Protein AF-A0A6F9B4U3-F1 (afdb_monomer_lite)

Secondary structure (DSSP, 8-state):
----HHHHHHHHHHHHHHH---TT-GGGT--------TT-SEEEEEEEEEEEEEE--SSS-EEEEEEEEEEEEEPP-----------SPEEPPPPTTSEEEEEEEE-TT-SSSSHHHHHHHHHHHHHHHHHHTT--GGGEEEEEEEEBTB-PPTT--EEEEEEEE-PPPPPSS---S-------EEEEEE--TT--TTS-SEEEEE--

Radius of gyration: 21.69 Å; chains: 1; bounding box: 50×48×61 Å

Structure (mmCIF, N/CA/C/O backbone):
data_AF-A0A6F9B4U3-F1
#
_entry.id   AF-A0A6F9B4U3-F1
#
loop_
_atom_site.group_PDB
_atom_site.id
_atom_site.type_symbol
_atom_site.label_atom_id
_atom_site.label_alt_id
_atom_site.label_comp_id
_atom_site.label_asym_id
_atom_site.label_entity_id
_atom_site.label_seq_id
_atom_site.pdbx_PDB_ins_code
_atom_site.Cartn_x
_atom_site.Cartn_y
_atom_site.Cartn_z
_atom_site.occupancy
_atom_site.B_iso_or_equiv
_atom_site.auth_seq_id
_atom_site.auth_comp_id
_atom_site.auth_asym_id
_atom_site.auth_atom_id
_atom_site.pdbx_PDB_model_num
ATOM 1 N N . MET A 1 1 ? 7.555 -4.523 -20.135 1.00 36.44 1 MET A N 1
ATOM 2 C CA . MET A 1 1 ? 7.071 -5.828 -19.639 1.00 36.44 1 MET A CA 1
ATOM 3 C C . MET A 1 1 ? 5.919 -5.548 -18.691 1.00 36.44 1 MET A C 1
ATOM 5 O O . MET A 1 1 ? 6.157 -4.914 -17.674 1.00 36.44 1 MET A O 1
ATOM 9 N N . SER A 1 2 ? 4.681 -5.905 -19.034 1.00 37.91 2 SER A N 1
ATOM 10 C CA . SER A 1 2 ? 3.590 -5.866 -18.055 1.00 37.91 2 SER A CA 1
ATOM 11 C C . SER A 1 2 ? 3.740 -7.094 -17.159 1.00 37.91 2 SER A C 1
ATOM 13 O O . SER A 1 2 ? 3.535 -8.216 -17.622 1.00 37.91 2 SER A O 1
ATOM 15 N N . CYS A 1 3 ? 4.166 -6.905 -15.913 1.00 49.91 3 CYS A N 1
ATOM 16 C CA . CYS A 1 3 ? 4.135 -7.983 -14.934 1.00 49.91 3 CYS A CA 1
ATOM 17 C C . CYS A 1 3 ? 2.670 -8.322 -14.643 1.00 49.91 3 CYS A C 1
ATOM 19 O O . CYS A 1 3 ? 1.918 -7.470 -14.178 1.00 49.91 3 CYS A O 1
ATOM 21 N N . ASP A 1 4 ? 2.264 -9.557 -14.927 1.00 61.75 4 ASP A N 1
ATOM 22 C CA . ASP A 1 4 ? 1.012 -10.101 -14.410 1.00 61.75 4 ASP A CA 1
ATOM 23 C C . ASP A 1 4 ? 1.216 -10.431 -12.927 1.00 61.75 4 ASP A C 1
ATOM 25 O O . ASP A 1 4 ? 1.710 -11.499 -12.560 1.00 61.75 4 ASP A O 1
ATOM 29 N N . LEU A 1 5 ? 0.892 -9.457 -12.077 1.00 55.88 5 LEU A N 1
ATOM 30 C CA . LEU A 1 5 ? 0.978 -9.562 -10.623 1.00 55.88 5 LEU A CA 1
ATOM 31 C C . LEU A 1 5 ? 0.204 -10.765 -10.077 1.00 55.88 5 LEU A C 1
ATOM 33 O O . LEU A 1 5 ? 0.669 -11.426 -9.152 1.00 55.88 5 LEU A O 1
ATOM 37 N N . ILE A 1 6 ? -0.966 -11.048 -10.653 1.00 49.38 6 ILE A N 1
ATOM 38 C CA . ILE A 1 6 ? -1.823 -12.158 -10.228 1.00 49.38 6 ILE A CA 1
ATOM 39 C C . ILE A 1 6 ? -1.116 -13.474 -10.552 1.00 49.38 6 ILE A C 1
ATOM 41 O O . ILE A 1 6 ? -1.018 -14.359 -9.702 1.00 49.38 6 ILE A O 1
ATOM 45 N N . GLY A 1 7 ? -0.552 -13.575 -11.755 1.00 55.97 7 GLY A N 1
ATOM 46 C CA . GLY A 1 7 ? 0.255 -14.716 -12.168 1.00 55.97 7 GLY A CA 1
ATOM 47 C C . GLY A 1 7 ? 1.489 -14.948 -11.289 1.00 55.97 7 GLY A C 1
ATOM 48 O O . GLY A 1 7 ? 1.841 -16.104 -11.044 1.00 55.97 7 GLY A O 1
ATOM 49 N N . LEU A 1 8 ? 2.138 -13.887 -10.795 1.00 67.19 8 LEU A N 1
ATOM 50 C CA . LEU A 1 8 ? 3.268 -13.997 -9.865 1.00 67.19 8 LEU A CA 1
ATOM 51 C C . LEU A 1 8 ? 2.813 -14.467 -8.477 1.00 67.19 8 LEU A C 1
ATOM 53 O O . LEU A 1 8 ? 3.343 -15.452 -7.974 1.00 67.19 8 LEU A O 1
ATOM 57 N N . LEU A 1 9 ? 1.773 -13.854 -7.905 1.00 64.69 9 LEU A N 1
ATOM 58 C CA . LEU A 1 9 ? 1.246 -14.239 -6.592 1.00 64.69 9 LEU A CA 1
ATOM 59 C C . LEU A 1 9 ? 0.782 -15.703 -6.558 1.00 64.69 9 LEU A C 1
ATOM 61 O O . LEU A 1 9 ? 1.061 -16.428 -5.607 1.00 64.69 9 LEU A O 1
ATOM 65 N N . ILE A 1 10 ? 0.124 -16.174 -7.623 1.00 62.88 10 ILE A N 1
ATOM 66 C CA . ILE A 1 10 ? -0.282 -17.582 -7.749 1.00 62.88 10 ILE A CA 1
ATOM 67 C C . ILE A 1 10 ? 0.933 -18.522 -7.724 1.00 62.88 10 ILE A C 1
ATOM 69 O O . ILE A 1 10 ? 0.824 -19.647 -7.234 1.00 62.88 10 ILE A O 1
ATOM 73 N N . LYS A 1 11 ? 2.085 -18.103 -8.261 1.00 71.50 11 LYS A N 1
ATOM 74 C CA . LYS A 1 11 ? 3.318 -18.900 -8.205 1.00 71.50 11 LYS A CA 1
ATOM 75 C C . LYS A 1 11 ? 3.904 -18.913 -6.797 1.00 71.50 11 LYS A C 1
ATOM 77 O O . LYS A 1 11 ? 4.211 -20.001 -6.319 1.00 71.50 11 LYS A O 1
ATOM 82 N N . GLU A 1 12 ? 3.979 -17.763 -6.129 1.00 72.19 12 GLU A N 1
ATOM 83 C CA . GLU A 1 12 ? 4.494 -17.676 -4.755 1.00 72.19 12 GLU A CA 1
ATOM 84 C C . GLU A 1 12 ? 3.651 -18.497 -3.773 1.00 72.19 12 GLU A C 1
ATOM 86 O O . GLU A 1 12 ? 4.194 -19.241 -2.963 1.00 72.19 12 GLU A O 1
ATOM 91 N N . LEU A 1 13 ? 2.319 -18.489 -3.911 1.00 66.12 13 LEU A N 1
ATOM 92 C CA . LEU A 1 13 ? 1.433 -19.335 -3.100 1.00 66.12 13 LEU A CA 1
ATOM 93 C C . LEU A 1 13 ? 1.723 -20.834 -3.280 1.00 66.12 13 LEU A C 1
ATOM 95 O O . LEU A 1 13 ? 1.738 -21.585 -2.307 1.00 66.12 13 LEU A O 1
ATOM 99 N N . LYS A 1 14 ? 2.002 -21.275 -4.512 1.00 76.81 14 LYS A N 1
ATOM 100 C CA . LYS A 1 14 ? 2.376 -22.673 -4.793 1.00 76.81 14 LYS A CA 1
ATOM 101 C C . LYS A 1 14 ? 3.756 -23.026 -4.238 1.00 76.81 14 LYS A C 1
ATOM 103 O O . LYS A 1 14 ? 3.966 -24.160 -3.813 1.00 76.81 14 LYS A O 1
ATOM 108 N N . LEU A 1 15 ? 4.707 -22.090 -4.273 1.00 79.31 15 LEU A N 1
ATOM 109 C CA . LEU A 1 15 ? 6.033 -22.275 -3.675 1.00 79.31 15 LEU A CA 1
ATOM 110 C C . LEU A 1 15 ? 5.943 -22.346 -2.150 1.00 79.31 15 LEU A C 1
ATOM 112 O O . LEU A 1 15 ? 6.577 -23.212 -1.550 1.00 79.31 15 LEU A O 1
ATOM 116 N N . SER A 1 16 ? 5.095 -21.514 -1.549 1.00 80.31 16 SER A N 1
ATOM 117 C CA . SER A 1 16 ? 4.782 -21.551 -0.123 1.00 80.31 16 SER A CA 1
ATOM 118 C C . SER A 1 16 ? 4.208 -22.903 0.297 1.00 80.31 16 SER A C 1
ATOM 120 O O . SER A 1 16 ? 4.743 -23.546 1.195 1.00 80.31 16 SER A O 1
ATOM 122 N N . GLU A 1 17 ? 3.198 -23.407 -0.420 1.00 82.31 17 GLU A N 1
ATOM 123 C CA . GLU A 1 17 ? 2.594 -24.717 -0.141 1.00 82.31 17 GLU A CA 1
ATOM 124 C C . GLU A 1 17 ? 3.605 -25.869 -0.262 1.00 82.31 17 GLU A C 1
ATOM 126 O O . GLU A 1 17 ? 3.600 -26.803 0.539 1.00 82.31 17 GLU A O 1
ATOM 131 N N . LYS A 1 18 ? 4.487 -25.813 -1.266 1.00 88.50 18 LYS A N 1
ATOM 132 C CA . LYS A 1 18 ? 5.398 -26.917 -1.583 1.00 88.50 18 LYS A CA 1
ATOM 133 C C . LYS A 1 18 ? 6.687 -26.915 -0.759 1.00 88.50 18 LYS A C 1
ATOM 135 O O . LYS A 1 18 ? 7.227 -27.987 -0.490 1.00 88.50 18 LYS A O 1
ATOM 140 N N . TYR A 1 19 ? 7.203 -25.737 -0.421 1.00 85.56 19 TYR A N 1
ATOM 141 C CA . TYR A 1 19 ? 8.546 -25.565 0.138 1.00 85.56 19 TYR A CA 1
ATOM 142 C C . TYR A 1 19 ? 8.587 -24.696 1.399 1.00 85.56 19 TYR A C 1
ATOM 144 O O . TYR A 1 19 ? 9.651 -24.567 1.993 1.00 85.56 19 TYR A O 1
ATOM 152 N N . GLY A 1 20 ? 7.458 -24.124 1.825 1.00 82.25 20 GLY A N 1
ATOM 153 C CA . GLY A 1 20 ? 7.388 -23.270 3.011 1.00 82.25 20 GLY A CA 1
ATOM 154 C C . GLY A 1 20 ? 7.920 -21.853 2.804 1.00 82.25 20 GLY A C 1
ATOM 155 O O . GLY A 1 20 ? 8.164 -21.173 3.792 1.00 82.25 20 GLY A O 1
ATOM 156 N N . VAL A 1 21 ? 8.086 -21.416 1.549 1.00 77.25 21 VAL A N 1
ATOM 157 C CA . VAL A 1 21 ? 8.483 -20.041 1.201 1.00 77.25 21 VAL A CA 1
ATOM 158 C C . VAL A 1 21 ? 7.444 -19.055 1.744 1.00 77.25 21 VAL A C 1
ATOM 160 O O . VAL A 1 21 ? 6.235 -19.229 1.561 1.00 77.25 21 VAL A O 1
ATOM 163 N N . HIS A 1 22 ? 7.892 -18.015 2.421 1.00 74.19 22 HIS A N 1
ATOM 164 C CA . HIS A 1 22 ? 7.096 -16.883 2.836 1.00 74.19 22 HIS A CA 1
ATOM 165 C C . HIS A 1 22 ? 6.687 -16.019 1.633 1.00 74.19 22 HIS A C 1
ATOM 167 O O . HIS A 1 22 ? 7.483 -15.338 0.999 1.00 74.19 22 HIS A O 1
ATOM 173 N N . VAL A 1 23 ? 5.382 -15.948 1.365 1.00 70.75 23 VAL A N 1
ATOM 174 C CA . VAL A 1 23 ? 4.800 -15.233 0.205 1.00 70.75 23 VAL A CA 1
ATOM 175 C C . VAL A 1 23 ? 5.128 -13.732 0.171 1.00 70.75 23 VAL A C 1
ATOM 177 O O . VAL A 1 23 ? 4.966 -13.099 -0.866 1.00 70.75 23 VAL A O 1
ATOM 180 N N . CYS A 1 24 ? 5.558 -13.158 1.299 1.00 71.94 24 CYS A N 1
ATOM 181 C CA . CYS A 1 24 ? 6.007 -11.764 1.399 1.00 71.94 24 CYS A CA 1
ATOM 182 C C . CYS A 1 24 ? 7.540 -11.597 1.457 1.00 71.94 24 CYS A C 1
ATOM 184 O O . CYS A 1 24 ? 7.999 -10.481 1.681 1.00 71.94 24 CYS A O 1
ATOM 186 N N . GLY A 1 25 ? 8.317 -12.675 1.317 1.00 70.12 25 GLY A N 1
ATOM 187 C CA . GLY A 1 25 ? 9.784 -12.645 1.330 1.00 70.12 25 GLY A CA 1
ATOM 188 C C . GLY A 1 25 ? 10.411 -12.448 2.713 1.00 70.12 25 GLY A C 1
ATOM 189 O O . GLY A 1 25 ? 11.559 -12.018 2.818 1.00 70.12 25 GLY A O 1
ATOM 190 N N . GLU A 1 26 ? 9.674 -12.729 3.795 1.00 74.12 26 GLU A N 1
ATOM 191 C CA . GLU A 1 26 ? 10.228 -12.635 5.150 1.00 74.12 26 GLU A CA 1
ATOM 192 C C . GLU A 1 26 ? 11.373 -13.635 5.339 1.00 74.12 26 GLU A C 1
ATOM 194 O O . GLU A 1 26 ? 11.420 -14.680 4.700 1.00 74.12 26 GLU A O 1
ATOM 199 N N . GLY A 1 27 ? 12.327 -13.307 6.213 1.00 76.31 27 GLY A N 1
ATOM 200 C CA . GLY A 1 27 ? 13.511 -14.147 6.412 1.00 76.31 27 GLY A CA 1
ATOM 201 C C . GLY A 1 27 ? 14.553 -14.055 5.290 1.00 76.31 27 GLY A C 1
ATOM 202 O O . GLY A 1 27 ? 15.532 -14.795 5.331 1.00 76.31 27 GLY A O 1
ATOM 203 N N . GLY A 1 28 ? 14.389 -13.130 4.335 1.00 74.56 28 GLY A N 1
ATOM 204 C CA . GLY A 1 28 ? 15.373 -12.860 3.281 1.00 74.56 28 GLY A CA 1
ATOM 205 C C . GLY A 1 28 ? 15.287 -13.817 2.091 1.00 74.56 28 GLY A C 1
ATOM 206 O O . GLY A 1 28 ? 16.294 -14.073 1.437 1.00 74.56 28 GLY A O 1
ATOM 207 N N . GLU A 1 29 ? 14.105 -14.371 1.821 1.00 79.56 29 GLU A N 1
ATOM 208 C CA . GLU A 1 29 ? 13.893 -15.318 0.718 1.00 79.56 29 GLU A CA 1
ATOM 209 C C . GLU A 1 29 ? 14.016 -14.664 -0.660 1.00 79.56 29 GLU A C 1
ATOM 211 O O . GLU A 1 29 ? 14.517 -15.278 -1.603 1.00 79.56 29 GLU A O 1
ATOM 216 N N . TYR A 1 30 ? 13.576 -13.411 -0.774 1.00 79.12 30 TYR A N 1
ATOM 217 C CA . TYR A 1 30 ? 13.782 -12.577 -1.948 1.00 79.12 30 TYR A CA 1
ATOM 218 C C . TYR A 1 30 ? 13.701 -11.095 -1.580 1.00 79.12 30 TYR A C 1
ATOM 220 O O . TYR A 1 30 ? 13.111 -10.708 -0.576 1.00 79.12 30 TYR A O 1
ATOM 228 N N . GLU A 1 31 ? 14.257 -10.264 -2.455 1.00 76.50 31 GLU A N 1
ATOM 229 C CA . GLU A 1 31 ? 14.194 -8.807 -2.372 1.00 76.50 31 GLU A CA 1
ATOM 230 C C . GLU A 1 31 ? 13.449 -8.260 -3.592 1.00 76.50 31 GLU A C 1
ATOM 232 O O . GLU A 1 31 ? 13.424 -8.883 -4.659 1.00 76.50 31 GLU A O 1
ATOM 237 N N . THR A 1 32 ? 12.844 -7.080 -3.464 1.00 76.12 32 THR A N 1
ATOM 238 C CA . THR A 1 32 ? 12.113 -6.444 -4.572 1.00 76.12 32 THR A CA 1
ATOM 239 C C . THR A 1 32 ? 12.581 -5.014 -4.813 1.00 76.12 32 THR A C 1
ATOM 241 O O . THR A 1 32 ? 13.133 -4.359 -3.935 1.00 76.12 32 THR A O 1
ATOM 244 N N . PHE A 1 33 ? 12.363 -4.516 -6.033 1.00 75.62 33 PHE A N 1
ATOM 245 C CA . PHE A 1 33 ? 12.692 -3.145 -6.416 1.00 75.62 33 PHE A CA 1
ATOM 246 C C . PHE A 1 33 ? 11.476 -2.481 -7.066 1.00 75.62 33 PHE A C 1
ATOM 248 O O . PHE A 1 33 ? 10.971 -2.941 -8.092 1.00 75.62 33 PHE A O 1
ATOM 255 N N . THR A 1 34 ? 10.979 -1.403 -6.456 1.00 79.12 34 THR A N 1
ATOM 256 C CA . THR A 1 34 ? 9.756 -0.721 -6.906 1.00 79.12 34 THR A CA 1
ATOM 257 C C . THR A 1 34 ? 10.067 0.240 -8.053 1.00 79.12 34 THR A C 1
ATOM 259 O O . THR A 1 34 ? 10.720 1.262 -7.850 1.00 79.12 34 THR A O 1
ATOM 262 N N . LEU A 1 35 ? 9.576 -0.069 -9.257 1.00 78.19 35 LEU A N 1
ATOM 263 C CA . LEU A 1 35 ? 9.800 0.751 -10.458 1.00 78.19 35 LEU A CA 1
ATOM 264 C C . LEU A 1 35 ? 8.808 1.902 -10.610 1.00 78.19 35 LEU A C 1
ATOM 266 O O . LEU A 1 35 ? 9.158 2.971 -11.101 1.00 78.19 35 LEU A O 1
ATOM 270 N N . ASP A 1 36 ? 7.570 1.703 -10.184 1.00 71.38 36 ASP A N 1
ATOM 271 C CA . ASP A 1 36 ? 6.564 2.752 -10.187 1.00 71.38 36 ASP A CA 1
ATOM 272 C C . ASP A 1 36 ? 5.630 2.562 -9.000 1.00 71.38 36 ASP A C 1
ATOM 274 O O . ASP A 1 36 ? 5.205 1.449 -8.696 1.00 71.38 36 ASP A O 1
ATOM 278 N N . CYS A 1 37 ? 5.293 3.663 -8.346 1.00 63.38 37 CYS A N 1
ATOM 279 C CA . CYS A 1 37 ? 4.178 3.724 -7.421 1.00 63.38 37 CYS A CA 1
ATOM 280 C C . CYS A 1 37 ? 3.512 5.095 -7.568 1.00 63.38 37 CYS A C 1
ATOM 282 O O . CYS A 1 37 ? 4.152 6.056 -8.005 1.00 63.38 37 CYS A O 1
ATOM 284 N N . PRO A 1 38 ? 2.232 5.264 -7.221 1.00 56.19 38 PRO A N 1
ATOM 285 C CA . PRO A 1 38 ? 1.573 6.564 -7.390 1.00 56.19 38 PRO A CA 1
ATOM 286 C C . PRO A 1 38 ? 2.149 7.720 -6.563 1.00 56.19 38 PRO A C 1
ATOM 288 O O . PRO A 1 38 ? 1.809 8.866 -6.829 1.00 56.19 38 PRO A O 1
ATOM 291 N N . LEU A 1 39 ? 3.069 7.448 -5.629 1.00 57.06 39 LEU A N 1
ATOM 292 C CA . LEU A 1 39 ? 3.820 8.490 -4.919 1.00 57.06 39 LEU A CA 1
ATOM 293 C C . LEU A 1 39 ? 4.991 9.036 -5.740 1.00 57.06 39 LEU A C 1
ATOM 295 O O . LEU A 1 39 ? 5.490 10.128 -5.468 1.00 57.06 39 LEU A O 1
ATOM 299 N N . PHE A 1 40 ? 5.459 8.278 -6.730 1.00 69.56 40 PHE A N 1
ATOM 300 C CA . PHE A 1 40 ? 6.544 8.705 -7.594 1.00 69.56 40 PHE A CA 1
ATOM 301 C C . PHE A 1 40 ? 6.041 9.775 -8.564 1.00 69.56 40 PHE A C 1
ATOM 303 O O . PHE A 1 40 ? 5.027 9.591 -9.234 1.00 69.56 40 PHE A O 1
ATOM 310 N N . LYS A 1 41 ? 6.787 10.883 -8.675 1.00 73.50 41 LYS A N 1
ATOM 311 C CA . LYS A 1 41 ? 6.521 11.946 -9.663 1.00 73.50 41 LYS A CA 1
ATOM 312 C C . LYS A 1 41 ? 6.775 11.479 -11.099 1.00 73.50 41 LYS A C 1
ATOM 314 O O . LYS A 1 41 ? 6.123 11.941 -12.025 1.00 73.50 41 LYS A O 1
ATOM 319 N N . LYS A 1 42 ? 7.738 10.571 -11.259 1.00 80.94 42 LYS A N 1
ATOM 320 C CA . LYS A 1 42 ? 8.130 9.922 -12.510 1.00 80.94 42 LYS A CA 1
ATOM 321 C C . LYS A 1 42 ? 8.362 8.445 -12.233 1.00 80.94 42 LYS A C 1
ATOM 323 O O . LYS A 1 42 ? 8.881 8.115 -11.168 1.00 80.94 42 LYS A O 1
ATOM 328 N N . ARG A 1 43 ? 8.018 7.569 -13.170 1.00 84.12 43 ARG A N 1
ATOM 329 C CA . ARG A 1 43 ? 8.308 6.135 -13.045 1.00 84.12 43 ARG A CA 1
ATOM 330 C C . ARG A 1 43 ? 9.771 5.859 -13.381 1.00 84.12 43 ARG A C 1
ATOM 332 O O . ARG A 1 43 ? 10.330 6.519 -14.256 1.00 84.12 43 ARG A O 1
ATOM 339 N N . LEU A 1 44 ? 10.380 4.886 -12.713 1.00 86.00 44 LEU A N 1
ATOM 340 C CA . LEU A 1 44 ? 11.697 4.363 -13.065 1.00 86.00 44 LEU A CA 1
ATOM 341 C C . LEU A 1 44 ? 11.549 3.342 -14.192 1.00 86.00 44 LEU A C 1
ATOM 343 O O . LEU A 1 44 ? 10.689 2.461 -14.155 1.00 86.00 44 LEU A O 1
ATOM 347 N N . VAL A 1 45 ? 12.417 3.451 -15.188 1.00 89.94 45 VAL A N 1
ATOM 348 C CA . VAL A 1 45 ? 12.491 2.521 -16.310 1.00 89.94 45 VAL A CA 1
ATOM 349 C C . VAL A 1 45 ? 13.876 1.898 -16.319 1.00 89.94 45 VAL A C 1
ATOM 351 O O . VAL A 1 45 ? 14.887 2.598 -16.360 1.00 89.94 45 VAL A O 1
ATOM 354 N N . ILE A 1 46 ? 13.911 0.568 -16.250 1.00 88.69 46 ILE A N 1
ATOM 355 C CA . ILE A 1 46 ? 15.144 -0.204 -16.386 1.00 88.69 46 ILE A CA 1
ATOM 356 C C . ILE A 1 46 ? 15.499 -0.249 -17.871 1.00 88.69 46 ILE A C 1
ATOM 358 O O . ILE A 1 46 ? 14.774 -0.853 -18.660 1.00 88.69 46 ILE A O 1
ATOM 362 N N . ASP A 1 47 ? 16.628 0.354 -18.235 1.00 91.00 47 ASP A N 1
ATOM 363 C CA . ASP A 1 47 ? 17.167 0.291 -19.596 1.00 91.00 47 ASP A CA 1
ATOM 364 C C . ASP A 1 47 ? 17.998 -0.971 -19.802 1.00 91.00 47 ASP A C 1
ATOM 366 O O . ASP A 1 47 ? 18.002 -1.576 -20.874 1.00 91.00 47 ASP A O 1
ATOM 370 N N . THR A 1 48 ? 18.780 -1.341 -18.788 1.00 94.19 48 THR A N 1
ATOM 371 C CA . THR A 1 48 ? 19.689 -2.483 -18.856 1.00 94.19 48 THR A CA 1
ATOM 372 C C . THR A 1 48 ? 19.855 -3.094 -17.474 1.00 94.19 48 THR A C 1
ATOM 374 O O . THR A 1 48 ? 20.084 -2.391 -16.488 1.00 94.19 48 THR A O 1
ATOM 377 N N . MET A 1 49 ? 19.733 -4.418 -17.418 1.00 92.88 49 MET A N 1
ATOM 378 C CA . MET A 1 49 ? 19.958 -5.213 -16.220 1.00 92.88 49 MET A CA 1
ATOM 379 C C . MET A 1 49 ? 20.609 -6.543 -16.575 1.00 92.88 49 MET A C 1
ATOM 381 O O . MET A 1 49 ? 20.433 -7.049 -17.684 1.00 92.88 49 MET A O 1
ATOM 385 N N . GLU A 1 50 ? 21.298 -7.126 -15.608 1.00 90.88 50 GLU A N 1
ATOM 386 C CA . GLU A 1 50 ? 21.827 -8.482 -15.685 1.00 90.88 50 GLU A CA 1
ATOM 387 C C . GLU A 1 50 ? 21.528 -9.244 -14.393 1.00 90.88 50 GLU A C 1
ATOM 389 O O . GLU A 1 50 ? 21.386 -8.658 -13.319 1.00 90.88 50 GLU A O 1
ATOM 394 N N . THR A 1 51 ? 21.413 -10.565 -14.496 1.00 89.88 51 THR A N 1
ATOM 395 C CA . THR A 1 51 ? 21.324 -11.438 -13.325 1.00 89.88 51 THR A CA 1
ATOM 396 C C . THR A 1 51 ? 22.729 -11.849 -12.922 1.00 89.88 51 THR A C 1
ATOM 398 O O . THR A 1 51 ? 23.446 -12.459 -13.714 1.00 89.88 51 THR A O 1
ATOM 401 N N . VAL A 1 52 ? 23.108 -11.552 -11.684 1.00 86.75 52 VAL A N 1
ATOM 402 C CA . VAL A 1 52 ? 24.392 -11.959 -11.114 1.00 86.75 52 VAL A CA 1
ATOM 403 C C . VAL A 1 52 ? 24.146 -13.080 -10.117 1.00 86.75 52 VAL A C 1
ATOM 405 O O . VAL A 1 52 ? 23.381 -12.912 -9.171 1.00 86.75 52 VAL A O 1
ATOM 408 N N . ILE A 1 53 ? 24.795 -14.226 -10.316 1.00 87.56 53 ILE A N 1
ATOM 409 C CA . ILE A 1 53 ? 24.791 -15.324 -9.344 1.00 87.56 53 ILE A CA 1
ATOM 410 C C . ILE A 1 53 ? 25.921 -15.067 -8.349 1.00 87.56 53 ILE A C 1
ATOM 412 O O . ILE A 1 53 ? 27.094 -15.123 -8.711 1.00 87.56 53 ILE A O 1
ATOM 416 N N . HIS A 1 54 ? 25.563 -14.745 -7.108 1.00 77.38 54 HIS A N 1
ATOM 417 C CA . HIS A 1 54 ? 26.511 -14.414 -6.045 1.00 77.38 54 HIS A CA 1
ATOM 418 C C . HIS A 1 54 ? 27.077 -15.666 -5.369 1.00 77.38 54 HIS A C 1
ATOM 420 O O . HIS A 1 54 ? 28.269 -15.730 -5.081 1.00 77.38 54 HIS A O 1
ATOM 426 N N . SER A 1 55 ? 26.227 -16.675 -5.155 1.00 75.19 55 SER A N 1
ATOM 427 C CA . SER A 1 55 ? 26.627 -17.981 -4.633 1.00 75.19 55 SER A CA 1
ATOM 428 C C . SER A 1 55 ? 26.120 -19.067 -5.569 1.00 75.19 55 SER A C 1
ATOM 430 O O . SER A 1 55 ? 24.912 -19.253 -5.709 1.00 75.19 55 SER A O 1
ATOM 432 N N . ALA A 1 56 ? 27.042 -19.769 -6.225 1.00 64.62 56 ALA A N 1
ATOM 433 C CA . ALA A 1 56 ? 26.747 -20.925 -7.065 1.00 64.62 56 ALA A CA 1
ATOM 434 C C . ALA A 1 56 ? 26.755 -22.214 -6.224 1.00 64.62 56 ALA A C 1
ATOM 436 O O . ALA A 1 56 ? 27.474 -23.166 -6.532 1.00 64.62 56 ALA A O 1
ATOM 437 N N . ASP A 1 57 ? 25.999 -22.223 -5.124 1.00 72.69 57 ASP A N 1
ATOM 438 C CA . ASP A 1 57 ? 25.738 -23.451 -4.377 1.00 72.69 57 ASP A CA 1
ATOM 439 C C . ASP A 1 57 ? 24.895 -24.397 -5.250 1.00 72.69 57 ASP A C 1
ATOM 441 O O . ASP A 1 57 ? 23.949 -23.972 -5.917 1.00 72.69 57 ASP A O 1
ATOM 445 N N . ALA A 1 58 ? 25.252 -25.683 -5.278 1.00 66.69 58 ALA A N 1
ATOM 446 C CA . ALA A 1 58 ? 24.591 -26.677 -6.125 1.00 66.69 58 ALA A CA 1
ATOM 447 C C . ALA A 1 58 ? 23.127 -26.951 -5.722 1.00 66.69 58 ALA A C 1
ATOM 449 O O . ALA A 1 58 ? 22.379 -27.540 -6.503 1.00 66.69 58 ALA A O 1
ATOM 450 N N . PHE A 1 59 ? 22.727 -26.535 -4.520 1.00 67.56 59 PHE A N 1
ATOM 451 C CA . PHE A 1 59 ? 21.422 -26.794 -3.923 1.00 67.56 59 PHE A CA 1
ATOM 452 C C . PHE A 1 59 ? 20.618 -25.512 -3.672 1.00 67.56 59 PHE A C 1
ATOM 454 O O . PHE A 1 59 ? 19.392 -25.557 -3.757 1.00 67.56 59 PHE A O 1
ATOM 461 N N . ALA A 1 60 ? 21.279 -24.381 -3.401 1.00 68.56 60 ALA A N 1
ATOM 462 C CA . ALA A 1 60 ? 20.622 -23.103 -3.110 1.00 68.56 60 ALA A CA 1
ATOM 463 C C . ALA A 1 60 ? 21.351 -21.908 -3.758 1.00 68.56 60 ALA A C 1
ATOM 465 O O . ALA A 1 60 ? 22.002 -21.122 -3.061 1.00 68.56 60 ALA A O 1
ATOM 466 N N . PRO A 1 61 ? 21.280 -21.754 -5.094 1.00 77.06 61 PRO A N 1
ATOM 467 C CA . PRO A 1 61 ? 21.913 -20.631 -5.765 1.00 77.06 61 PRO A CA 1
ATOM 468 C C . PRO A 1 61 ? 21.264 -19.311 -5.338 1.00 77.06 61 PRO A C 1
ATOM 470 O O . PRO A 1 61 ? 20.045 -19.156 -5.403 1.00 77.06 61 PRO A O 1
ATOM 473 N N . VAL A 1 62 ? 22.093 -18.342 -4.951 1.00 81.81 62 VAL A N 1
ATOM 474 C CA . VAL A 1 62 ? 21.646 -16.984 -4.613 1.00 81.81 62 VAL A CA 1
ATOM 475 C C . VAL A 1 62 ? 22.043 -16.054 -5.745 1.00 81.81 62 VAL A C 1
ATOM 477 O O . VAL A 1 62 ? 23.224 -15.956 -6.094 1.00 81.81 62 VAL A O 1
ATOM 480 N N . GLY A 1 63 ? 21.059 -15.366 -6.315 1.00 83.31 63 GLY A N 1
ATOM 481 C CA . GLY A 1 63 ? 21.262 -14.389 -7.374 1.00 83.31 63 GLY A CA 1
ATOM 482 C C . GLY A 1 63 ? 20.591 -13.061 -7.058 1.00 83.31 63 GLY A C 1
ATOM 483 O O . GLY A 1 63 ? 19.626 -13.005 -6.303 1.00 83.31 63 GLY A O 1
ATOM 484 N N . TYR A 1 64 ? 21.100 -11.994 -7.660 1.00 82.81 64 TYR A N 1
ATOM 485 C CA . TYR A 1 64 ? 20.503 -10.667 -7.592 1.00 82.81 64 TYR A CA 1
ATOM 486 C C . TYR A 1 64 ? 20.441 -10.034 -8.982 1.00 82.81 64 TYR A C 1
ATOM 488 O O . TYR A 1 64 ? 21.166 -10.419 -9.903 1.00 82.81 64 TYR A O 1
ATOM 496 N N . LEU A 1 65 ? 19.552 -9.056 -9.139 1.00 84.19 65 LEU A N 1
ATOM 497 C CA . LEU A 1 65 ? 19.487 -8.234 -10.341 1.00 84.19 65 LEU A CA 1
ATOM 498 C C . LEU A 1 65 ? 20.427 -7.040 -10.183 1.00 84.19 65 LEU A C 1
ATOM 500 O O . LEU A 1 65 ? 20.319 -6.276 -9.225 1.00 84.19 65 LEU A O 1
ATOM 504 N N . HIS A 1 66 ? 21.344 -6.874 -11.130 1.00 87.19 66 HIS A N 1
ATOM 505 C CA . HIS A 1 66 ? 22.209 -5.709 -11.230 1.00 87.19 66 HIS A CA 1
ATOM 506 C C . HIS A 1 66 ? 21.671 -4.778 -12.319 1.00 87.19 66 HIS A C 1
ATOM 508 O O . HIS A 1 66 ? 21.699 -5.102 -13.507 1.00 87.19 66 HIS A O 1
ATOM 514 N N . PHE A 1 67 ? 21.147 -3.621 -11.911 1.00 90.12 67 PHE A N 1
ATOM 515 C CA . PHE A 1 67 ? 20.648 -2.593 -12.824 1.00 90.12 67 PHE A CA 1
ATOM 516 C C . PHE A 1 67 ? 21.807 -1.697 -13.270 1.00 90.12 67 PHE A C 1
ATOM 518 O O . PHE A 1 67 ? 22.245 -0.822 -12.528 1.00 90.12 67 PHE A O 1
ATOM 525 N N . SER A 1 68 ? 22.309 -1.906 -14.485 1.00 92.06 68 SER A N 1
ATOM 526 C CA . SER A 1 68 ? 23.453 -1.154 -15.015 1.00 92.06 68 SER A CA 1
ATOM 527 C C . SER A 1 68 ? 23.054 0.173 -15.663 1.00 92.06 68 SER A C 1
ATOM 529 O O . SER A 1 68 ? 23.878 1.084 -15.758 1.00 92.06 68 SER A O 1
ATOM 531 N N . LYS A 1 69 ? 21.792 0.317 -16.092 1.00 93.88 69 LYS A N 1
ATOM 532 C CA . LYS A 1 69 ? 21.268 1.575 -16.633 1.00 93.88 69 LYS A CA 1
ATOM 533 C C . LYS A 1 69 ? 19.770 1.727 -16.369 1.00 93.88 69 LYS A C 1
ATOM 535 O O . LYS A 1 69 ? 18.998 0.793 -16.590 1.00 93.88 69 LYS A O 1
ATOM 540 N N . MET A 1 70 ? 19.364 2.919 -15.934 1.00 95.50 70 MET A N 1
ATOM 541 C CA . MET A 1 70 ? 17.964 3.297 -15.737 1.00 95.50 70 MET A CA 1
ATOM 542 C C . MET A 1 70 ? 17.735 4.767 -16.096 1.00 95.50 70 MET A C 1
ATOM 544 O O . MET A 1 70 ? 18.652 5.588 -15.994 1.00 95.50 70 MET A O 1
ATOM 548 N N . HIS A 1 71 ? 16.489 5.111 -16.405 1.00 95.69 71 HIS A N 1
ATOM 549 C CA . HIS A 1 71 ? 16.034 6.492 -16.530 1.00 95.69 71 HIS A CA 1
ATOM 550 C C . HIS A 1 71 ? 14.662 6.691 -15.870 1.00 95.69 71 HIS A C 1
ATOM 552 O O . HIS A 1 71 ? 14.088 5.769 -15.291 1.00 95.69 71 HIS A O 1
ATOM 558 N N . THR A 1 72 ? 14.155 7.925 -15.915 1.00 95.44 72 THR A N 1
ATOM 559 C CA . THR A 1 72 ? 12.820 8.266 -15.410 1.00 95.44 72 THR A CA 1
ATOM 560 C C . THR A 1 72 ? 11.923 8.724 -16.549 1.00 95.44 72 THR A C 1
ATOM 562 O O . THR A 1 72 ? 12.366 9.483 -17.410 1.00 95.44 72 THR A O 1
ATOM 565 N N . GLU A 1 73 ? 10.660 8.311 -16.524 1.00 93.94 73 GLU A N 1
ATOM 566 C CA . GLU A 1 73 ? 9.630 8.772 -17.456 1.00 93.94 73 GLU A CA 1
ATOM 567 C C . GLU A 1 73 ? 8.489 9.466 -16.710 1.00 93.94 73 GLU A C 1
ATOM 569 O O . GLU A 1 73 ? 8.118 9.072 -1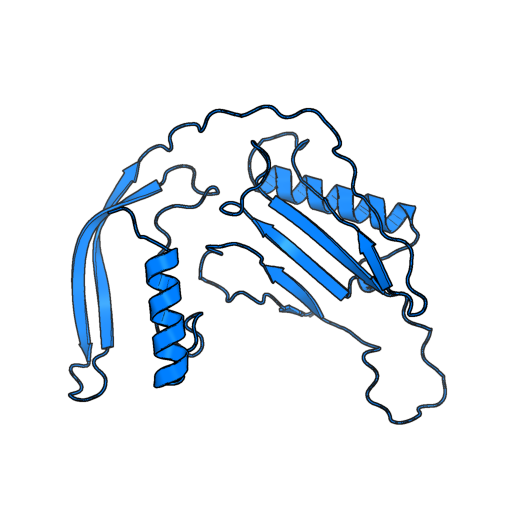5.600 1.00 93.94 73 GLU A O 1
ATOM 574 N N . ASP A 1 74 ? 7.917 10.503 -17.322 1.00 91.19 74 ASP A N 1
ATOM 575 C CA . ASP A 1 74 ? 6.717 11.148 -16.795 1.00 91.19 74 ASP A CA 1
ATOM 576 C C . ASP A 1 74 ? 5.527 10.183 -16.813 1.00 91.19 74 ASP A C 1
ATOM 578 O O . ASP A 1 74 ? 5.401 9.315 -17.678 1.00 91.19 74 ASP A O 1
ATOM 582 N N . LYS A 1 75 ? 4.659 10.318 -15.813 1.00 77.62 75 LYS A N 1
ATOM 583 C CA . LYS A 1 75 ? 3.454 9.498 -15.687 1.00 77.62 75 LYS A CA 1
ATOM 584 C C . LYS A 1 75 ? 2.337 10.153 -16.486 1.00 77.62 75 LYS A C 1
ATOM 586 O O . LYS A 1 75 ? 2.148 11.365 -16.401 1.00 77.62 75 LYS A O 1
ATOM 591 N N . GLU A 1 76 ? 1.584 9.367 -17.247 1.00 71.94 76 GLU A N 1
ATOM 592 C CA . GLU A 1 76 ? 0.378 9.876 -17.899 1.00 71.94 76 GLU A CA 1
ATOM 593 C C . GLU A 1 76 ? -0.643 10.273 -16.820 1.00 71.94 76 GLU A C 1
ATOM 595 O O . GLU A 1 76 ? -0.938 9.489 -15.914 1.00 71.94 76 GLU A O 1
ATOM 600 N N . ASN A 1 77 ? -1.164 11.503 -16.883 1.00 53.72 77 ASN A N 1
ATOM 601 C CA . ASN A 1 77 ? -2.215 11.967 -15.978 1.00 53.72 77 ASN A CA 1
ATOM 602 C C . ASN A 1 77 ? -3.485 11.142 -16.232 1.00 53.72 77 ASN A C 1
ATOM 604 O O . ASN A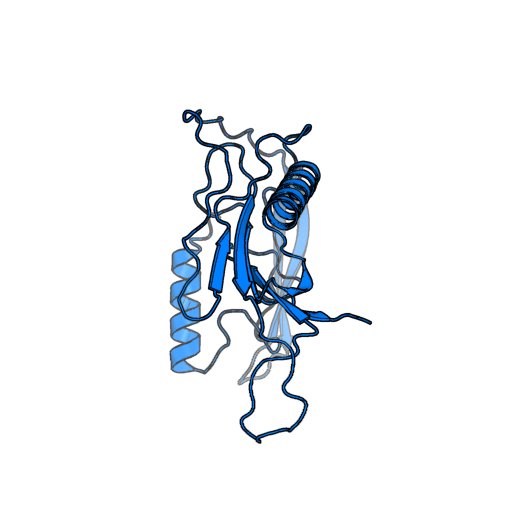 1 77 ? -4.237 11.423 -17.164 1.00 53.72 77 ASN A O 1
ATOM 608 N N . GLY A 1 78 ? -3.710 10.106 -15.422 1.00 49.34 78 GLY A N 1
ATOM 609 C CA . GLY A 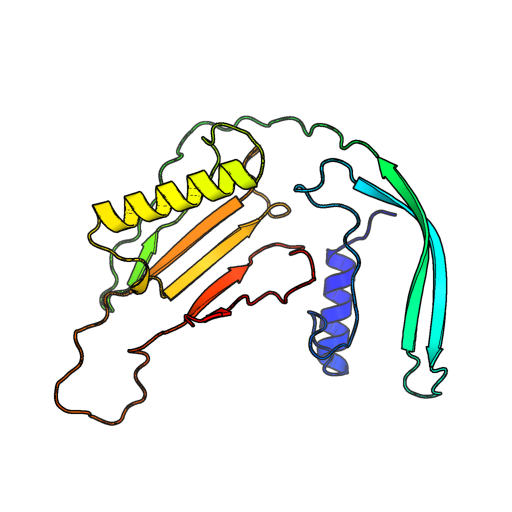1 78 ? -4.907 9.274 -15.499 1.00 49.34 78 GLY A CA 1
ATOM 610 C C . GLY A 1 78 ? -6.173 10.123 -15.369 1.00 49.34 78 GLY A C 1
ATOM 611 O O . GLY A 1 78 ? -6.318 10.893 -14.420 1.00 49.34 78 GLY A O 1
ATOM 612 N N . ALA A 1 79 ? -7.072 9.996 -16.347 1.00 37.03 79 ALA A N 1
ATOM 613 C CA . ALA A 1 79 ? -8.341 10.707 -16.392 1.00 37.03 79 ALA A CA 1
ATOM 614 C C . ALA A 1 79 ? -9.156 10.478 -15.109 1.00 37.03 79 ALA A C 1
ATOM 616 O O . ALA A 1 79 ? -9.424 9.346 -14.705 1.00 37.03 79 ALA A O 1
ATOM 617 N N . VAL A 1 80 ? -9.562 11.582 -14.485 1.00 37.72 80 VAL A N 1
ATOM 618 C CA . VAL A 1 80 ? -10.415 11.610 -13.297 1.00 37.72 80 VAL A CA 1
ATOM 619 C C . VAL A 1 80 ? -11.826 11.185 -13.709 1.00 37.72 80 VAL A C 1
ATOM 621 O O . VAL A 1 80 ? -12.545 11.945 -14.354 1.00 37.72 80 VAL A O 1
ATOM 624 N N . VAL A 1 81 ? -12.233 9.963 -13.362 1.00 34.59 81 VAL A N 1
ATOM 625 C CA . VAL A 1 81 ? -13.634 9.539 -13.488 1.00 34.59 81 VAL A CA 1
ATOM 626 C C . VAL A 1 81 ? -14.394 10.083 -12.282 1.00 34.59 81 VAL A C 1
ATOM 628 O O . VAL A 1 81 ? -14.273 9.567 -11.175 1.00 34.59 81 VAL A O 1
ATOM 631 N N . SER A 1 82 ? -15.156 11.155 -12.488 1.00 31.42 82 SER A N 1
ATOM 632 C CA . SER A 1 82 ? -15.992 11.768 -11.456 1.00 31.42 82 SER A CA 1
ATOM 633 C C . SER A 1 82 ? -17.160 10.853 -11.078 1.00 31.42 82 SER A C 1
ATOM 635 O O . SER A 1 82 ? -18.009 10.558 -11.923 1.00 31.42 82 SER A O 1
ATOM 637 N N . VAL A 1 83 ? -17.244 10.468 -9.805 1.00 37.75 83 VAL A N 1
ATOM 638 C CA . VAL A 1 83 ? -18.440 9.862 -9.203 1.00 37.75 83 VAL A CA 1
ATOM 639 C C . VAL A 1 83 ? -18.919 10.776 -8.068 1.00 37.75 83 VAL A C 1
ATOM 641 O O . VAL A 1 83 ? -18.112 11.404 -7.391 1.00 37.75 83 VAL A O 1
ATOM 644 N N . LEU A 1 84 ? -20.242 10.918 -7.949 1.00 35.06 84 LEU A N 1
ATOM 645 C CA . LEU A 1 84 ? -20.969 11.855 -7.080 1.00 35.06 84 LEU A CA 1
ATOM 646 C C . LEU A 1 84 ? -20.819 11.549 -5.566 1.00 35.06 84 LEU A C 1
ATOM 648 O O . LEU A 1 84 ? -20.515 10.413 -5.210 1.00 35.06 84 LEU A O 1
ATOM 652 N N . PRO A 1 85 ? -21.062 12.542 -4.680 1.00 44.97 85 PRO A N 1
ATOM 653 C CA . PRO A 1 85 ? -20.437 12.648 -3.361 1.00 44.97 85 PRO A CA 1
ATOM 654 C C . PRO A 1 85 ? -21.232 11.959 -2.250 1.00 44.97 85 PRO A C 1
ATOM 656 O O . PRO A 1 85 ? -22.418 12.233 -2.069 1.00 44.97 85 PRO A O 1
ATOM 659 N N . LEU A 1 86 ? -20.547 11.147 -1.446 1.00 47.69 86 LEU A N 1
ATOM 660 C CA . LEU A 1 86 ? -20.949 10.756 -0.090 1.00 47.69 86 LEU A CA 1
ATOM 661 C C . LEU A 1 86 ? -19.658 10.567 0.735 1.00 47.69 86 LEU A C 1
ATOM 663 O O . LEU A 1 86 ? -19.276 9.455 1.075 1.00 47.69 86 LEU A O 1
ATOM 667 N N . ASP A 1 87 ? -18.963 11.675 1.009 1.00 61.72 87 ASP A N 1
ATOM 668 C CA . ASP A 1 87 ? -17.561 11.695 1.472 1.00 61.72 87 ASP A CA 1
ATOM 669 C C . ASP A 1 87 ? -17.385 11.847 3.000 1.00 61.72 87 ASP A C 1
ATOM 671 O O . ASP A 1 87 ? -16.385 12.387 3.475 1.00 61.72 87 ASP A O 1
ATOM 675 N N . LEU A 1 88 ? -18.361 11.415 3.806 1.00 68.94 88 LEU A N 1
ATOM 676 C CA . LEU A 1 88 ? -18.249 11.459 5.270 1.00 68.94 88 LEU A CA 1
ATOM 677 C C . LEU A 1 88 ? -17.928 10.070 5.838 1.00 68.94 88 LEU A C 1
ATOM 679 O O . LEU A 1 88 ? -18.583 9.100 5.443 1.00 68.94 88 LEU A O 1
ATOM 683 N N . PRO A 1 89 ? -16.989 9.963 6.802 1.00 85.44 89 PRO A N 1
ATOM 684 C CA . PRO A 1 89 ? -16.732 8.713 7.499 1.00 85.44 89 PRO A CA 1
ATOM 685 C C . PRO A 1 89 ? -18.021 8.137 8.089 1.00 85.44 89 PRO A C 1
ATOM 687 O O . PRO A 1 89 ? -18.797 8.828 8.755 1.00 85.44 89 PRO A O 1
ATOM 690 N N . SER A 1 90 ? -18.245 6.849 7.860 1.00 88.81 90 SER A N 1
ATOM 691 C CA . SER A 1 90 ? -19.364 6.122 8.454 1.00 88.81 90 SER A CA 1
ATOM 692 C C . SER A 1 90 ? -18.919 5.452 9.748 1.00 88.81 90 SER A C 1
ATOM 694 O O . SER A 1 90 ? -17.745 5.126 9.926 1.00 88.81 90 SER A O 1
ATOM 696 N N . CYS A 1 91 ? -19.850 5.239 10.677 1.00 89.62 91 CYS A N 1
ATOM 697 C CA . CYS A 1 91 ? -19.551 4.482 11.886 1.00 89.62 91 CYS A CA 1
ATOM 698 C C . CYS A 1 91 ? -20.560 3.374 12.098 1.00 89.62 91 CYS A C 1
ATOM 700 O O . CYS A 1 91 ? -21.768 3.586 11.973 1.00 89.62 91 CYS A O 1
ATOM 702 N N . SER A 1 92 ? -20.055 2.207 12.484 1.00 89.94 92 SER A N 1
ATOM 703 C CA . SER A 1 92 ? -20.919 1.106 12.877 1.00 89.94 92 SER A CA 1
ATOM 704 C C . SER A 1 92 ? -21.603 1.405 14.218 1.00 89.94 92 SER A C 1
ATOM 706 O O . SER A 1 92 ? -21.116 2.222 15.016 1.00 89.94 92 SER A O 1
ATOM 708 N N . PRO A 1 93 ? -22.691 0.684 14.538 1.00 89.19 93 PRO A N 1
ATOM 709 C CA . PRO A 1 93 ? -23.121 0.529 15.919 1.00 89.19 93 PRO A CA 1
ATOM 710 C C . PRO A 1 93 ? -21.977 -0.020 16.779 1.00 89.19 93 PRO A C 1
ATOM 712 O O . PRO A 1 93 ? -21.104 -0.747 16.287 1.00 89.19 93 PRO A O 1
ATOM 715 N N . ARG A 1 94 ? -21.997 0.308 18.071 1.00 89.31 94 ARG A N 1
ATOM 716 C CA . ARG A 1 94 ? -21.098 -0.311 19.044 1.00 89.31 94 ARG A CA 1
ATOM 717 C C . ARG A 1 94 ? -21.596 -1.725 19.340 1.00 89.31 94 ARG A C 1
ATOM 719 O O . ARG A 1 94 ? -22.774 -1.923 19.633 1.00 89.31 94 ARG A O 1
ATOM 726 N N . SER A 1 95 ? -20.708 -2.706 19.242 1.00 88.19 95 SER A N 1
ATOM 727 C CA . SER A 1 95 ? -21.022 -4.091 19.596 1.00 88.19 95 SER A CA 1
ATOM 728 C C . SER A 1 95 ? -21.244 -4.246 21.104 1.00 88.19 95 SER A C 1
ATOM 730 O O . SER A 1 95 ? -20.768 -3.437 21.902 1.00 88.19 95 SER A O 1
ATOM 732 N N . SER A 1 96 ? -21.887 -5.343 21.512 1.00 83.25 96 SER A N 1
ATOM 733 C CA . SER A 1 96 ? -22.032 -5.718 22.929 1.00 83.25 96 SER A CA 1
ATOM 734 C C . SER A 1 96 ? -20.695 -5.923 23.649 1.00 83.25 96 SER A C 1
ATOM 736 O O . SER A 1 96 ? -20.643 -5.871 24.872 1.00 83.25 96 SER A O 1
ATOM 738 N N . ARG A 1 97 ? -19.614 -6.136 22.890 1.00 82.06 97 ARG A N 1
ATOM 739 C CA . ARG A 1 97 ? -18.245 -6.284 23.388 1.00 82.06 97 ARG A CA 1
ATOM 740 C C . ARG A 1 97 ? -17.435 -4.987 23.305 1.00 82.06 97 ARG A C 1
ATOM 742 O O . ARG A 1 97 ? -16.227 -5.051 23.402 1.00 82.06 97 ARG A O 1
ATOM 749 N N . GLY A 1 98 ? -18.052 -3.832 23.054 1.00 85.56 98 GLY A N 1
ATOM 750 C CA . GLY A 1 98 ? -17.354 -2.538 23.061 1.00 85.56 98 GLY A CA 1
ATOM 751 C C . GLY A 1 98 ? -16.634 -2.155 21.762 1.00 85.56 98 GLY A C 1
ATOM 752 O O . GLY A 1 98 ? -16.149 -1.032 21.660 1.00 85.56 98 GLY A O 1
ATOM 753 N N . TYR A 1 99 ? -16.607 -3.028 20.747 1.00 87.19 99 TYR A N 1
ATOM 754 C CA . TYR A 1 99 ? -16.018 -2.712 19.438 1.00 87.19 99 TYR A CA 1
ATOM 755 C C . TYR A 1 99 ? -16.870 -1.755 18.603 1.00 87.19 99 TYR A C 1
ATOM 757 O O . TYR A 1 99 ? -18.095 -1.902 18.567 1.00 87.19 99 TYR A O 1
ATOM 765 N N . GLN A 1 100 ? -16.224 -0.851 17.868 1.00 91.50 100 GLN A N 1
ATOM 766 C CA . GLN A 1 100 ? -16.873 0.053 16.919 1.00 91.50 100 GLN A CA 1
ATOM 767 C C . GLN A 1 100 ? -15.962 0.363 15.726 1.00 91.50 100 GLN A C 1
ATOM 769 O O . GLN A 1 100 ? -14.785 0.651 15.911 1.00 91.50 100 GLN A O 1
ATOM 774 N N . TRP A 1 101 ? -16.511 0.346 14.513 1.00 91.06 101 TRP A N 1
ATOM 775 C CA . TRP A 1 101 ? -15.796 0.752 13.305 1.00 91.06 101 TRP A CA 1
ATOM 776 C C . TRP A 1 101 ? -16.028 2.224 12.980 1.00 91.06 101 TRP A C 1
ATOM 778 O O . TRP A 1 101 ? -17.156 2.713 13.087 1.00 91.06 101 TRP A O 1
ATOM 788 N N . ILE A 1 102 ? -14.970 2.887 12.517 1.00 91.25 102 ILE A N 1
ATOM 789 C CA . ILE A 1 102 ? -15.019 4.113 11.719 1.00 91.25 102 ILE A CA 1
ATOM 790 C C . ILE A 1 102 ? -14.454 3.759 10.347 1.00 91.25 102 ILE A C 1
ATOM 792 O O . ILE A 1 102 ? -13.318 3.301 10.264 1.00 91.25 102 ILE A O 1
ATOM 796 N N . SER A 1 103 ? -15.235 3.940 9.289 1.00 89.38 103 SER A N 1
ATOM 797 C CA . SER A 1 103 ? -14.881 3.486 7.943 1.00 89.38 103 SER A CA 1
ATOM 798 C C . SER A 1 103 ? -15.011 4.594 6.910 1.00 89.38 103 SER A C 1
ATOM 800 O O . SER A 1 103 ? -15.847 5.489 7.054 1.00 89.38 103 SER A O 1
ATOM 802 N N . GLY A 1 104 ? -14.229 4.493 5.839 1.00 87.06 104 GLY A N 1
ATOM 803 C CA . GLY A 1 104 ? -14.254 5.444 4.731 1.00 87.06 104 GLY A CA 1
ATOM 804 C C . GLY A 1 104 ? -13.566 6.764 5.065 1.00 87.06 104 GLY A C 1
ATOM 805 O O . GLY A 1 104 ? -13.986 7.812 4.588 1.00 87.06 104 GLY A O 1
ATOM 806 N N . ILE A 1 105 ? -12.526 6.740 5.902 1.00 89.94 105 ILE A N 1
ATOM 807 C CA . ILE A 1 105 ? -11.713 7.930 6.154 1.00 89.94 105 ILE A CA 1
ATOM 808 C C . ILE A 1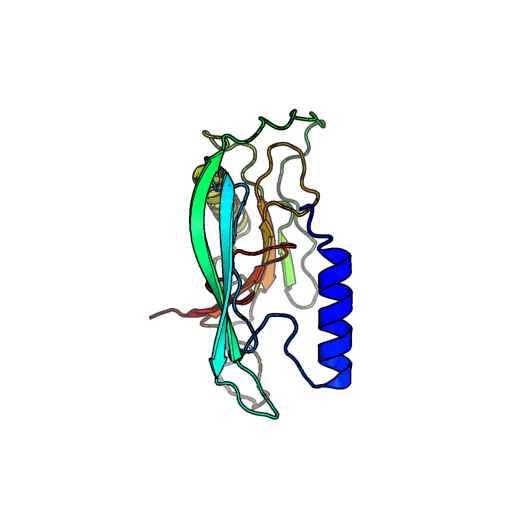 105 ? -10.788 8.115 4.951 1.00 89.94 105 ILE A C 1
ATOM 810 O O . ILE A 1 105 ? -9.967 7.247 4.650 1.00 89.94 105 ILE A O 1
ATOM 814 N N . THR A 1 106 ? -10.918 9.235 4.245 1.00 89.12 106 THR A N 1
ATOM 815 C CA . THR A 1 106 ? -10.144 9.516 3.028 1.00 89.12 106 THR A CA 1
ATOM 816 C C . THR A 1 106 ? -9.508 10.897 3.098 1.00 89.12 106 THR A C 1
ATOM 818 O O . THR A 1 106 ? -9.897 11.747 3.895 1.00 89.12 106 THR A O 1
ATOM 821 N N . GLY A 1 107 ? -8.505 11.123 2.254 1.00 85.00 107 GLY A N 1
ATOM 822 C CA . GLY A 1 107 ? -7.882 12.431 2.084 1.00 85.00 107 GLY A CA 1
ATOM 823 C C . GLY A 1 107 ? -8.410 13.220 0.891 1.00 85.00 107 GLY A C 1
ATOM 824 O O . GLY A 1 107 ? -7.765 14.183 0.508 1.00 85.00 107 GLY A O 1
ATOM 825 N N . LEU A 1 108 ? -9.523 12.815 0.266 1.00 84.62 108 LEU A N 1
ATOM 826 C CA . LEU A 1 108 ? -9.920 13.297 -1.066 1.00 84.62 108 LEU A CA 1
ATOM 827 C C . LEU A 1 108 ? -10.094 14.826 -1.151 1.00 84.62 108 LEU A C 1
ATOM 829 O O . LEU A 1 108 ? -9.840 15.421 -2.195 1.00 84.62 108 LEU A O 1
ATOM 833 N N . HIS A 1 109 ? -10.492 15.468 -0.051 1.00 82.44 109 HIS A N 1
ATOM 834 C CA . HIS A 1 109 ? -10.675 16.921 0.039 1.00 82.44 109 HIS A CA 1
ATOM 835 C C . HIS A 1 109 ? -9.436 17.670 0.549 1.00 82.44 109 HIS A C 1
ATOM 837 O O . HIS A 1 109 ? -9.554 18.767 1.101 1.00 82.44 109 HIS A O 1
ATOM 843 N N . SER A 1 110 ? -8.247 17.081 0.425 1.00 84.06 110 SER A N 1
ATOM 844 C CA . SER A 1 110 ? -7.012 17.747 0.820 1.00 84.06 110 SER A CA 1
ATOM 845 C C . SER A 1 110 ? -6.690 18.941 -0.092 1.00 84.06 110 SER A C 1
ATOM 847 O O . SER A 1 110 ? -7.053 18.940 -1.269 1.00 84.06 110 SER A O 1
ATOM 849 N N . PRO A 1 111 ? -5.982 19.969 0.417 1.00 78.38 111 PRO A N 1
ATOM 850 C CA . PRO A 1 111 ? -5.612 21.147 -0.374 1.00 78.38 111 PRO A CA 1
ATOM 851 C C . PRO A 1 111 ? -4.793 20.839 -1.637 1.00 78.38 111 PRO A C 1
ATOM 853 O O . PRO A 1 111 ? -4.863 21.584 -2.611 1.00 78.38 111 PRO A O 1
ATOM 856 N N . ASP A 1 112 ? -4.004 19.763 -1.610 1.00 83.50 112 ASP A N 1
ATOM 857 C CA . ASP A 1 112 ? -3.183 19.277 -2.721 1.00 83.50 112 ASP A CA 1
ATOM 858 C C . ASP A 1 112 ? -3.527 17.802 -3.006 1.00 83.50 112 ASP A C 1
ATOM 860 O O . ASP A 1 112 ? -3.785 17.057 -2.060 1.00 83.50 112 ASP A O 1
ATOM 864 N N . PRO A 1 113 ? -3.544 17.339 -4.269 1.00 77.31 113 PRO A N 1
ATOM 865 C CA . PRO A 1 113 ? -3.913 15.961 -4.595 1.00 77.31 113 PRO A CA 1
ATOM 866 C C . PRO A 1 113 ? -2.855 14.920 -4.197 1.00 77.31 113 PRO A C 1
ATOM 868 O O . PRO A 1 113 ? -3.119 13.728 -4.319 1.00 77.31 113 PRO A O 1
ATOM 871 N N . GLY A 1 114 ? -1.664 15.320 -3.750 1.00 74.81 114 GLY A N 1
ATOM 872 C CA . GLY A 1 114 ? -0.581 14.417 -3.387 1.00 74.81 114 GLY A CA 1
ATOM 873 C C . GLY A 1 114 ? -0.838 13.627 -2.102 1.00 74.81 114 GLY A C 1
ATOM 874 O O . GLY A 1 114 ? -1.528 14.069 -1.182 1.00 74.81 114 GLY A O 1
ATOM 875 N N . ILE A 1 115 ? -0.201 12.455 -1.995 1.00 76.38 115 ILE A N 1
ATOM 876 C CA . ILE A 1 115 ? -0.382 11.535 -0.860 1.00 76.38 115 ILE A CA 1
ATOM 877 C C . ILE A 1 115 ? -0.105 12.184 0.493 1.00 76.38 115 ILE A C 1
ATOM 879 O O . ILE A 1 115 ? -0.745 11.831 1.472 1.00 76.38 115 ILE A O 1
ATOM 883 N N . GLN A 1 116 ? 0.841 13.120 0.572 1.00 72.44 116 GLN A N 1
ATOM 884 C CA . GLN A 1 116 ? 1.212 13.744 1.841 1.00 72.44 116 GLN A CA 1
ATOM 885 C C . GLN A 1 116 ? 0.063 14.610 2.362 1.00 72.44 116 GLN A C 1
ATOM 887 O O . GLN A 1 116 ? -0.283 14.543 3.542 1.00 72.44 116 GLN A O 1
ATOM 892 N N . SER A 1 117 ? -0.563 15.369 1.461 1.00 73.56 117 SER A N 1
ATOM 893 C CA . SER A 1 117 ? -1.718 16.202 1.772 1.00 73.56 117 SER A CA 1
ATOM 894 C C . SER A 1 117 ? -2.930 15.331 2.104 1.00 73.56 117 SER A C 1
ATOM 896 O O . SER A 1 117 ? -3.512 15.492 3.174 1.00 73.56 117 SER A O 1
ATOM 898 N N . GLN A 1 118 ? -3.219 14.317 1.277 1.00 84.81 118 GLN A N 1
ATOM 899 C CA . GLN A 1 118 ? -4.310 13.369 1.528 1.00 84.81 118 GLN A CA 1
ATOM 900 C C . GLN A 1 118 ? -4.141 12.612 2.850 1.00 84.81 118 GLN A C 1
ATOM 902 O O . GLN A 1 118 ? -5.093 12.487 3.615 1.00 84.81 118 GLN A O 1
ATOM 907 N N . THR A 1 119 ? -2.930 12.139 3.155 1.00 79.44 119 THR A N 1
ATOM 908 C CA . THR A 1 119 ? -2.619 11.451 4.418 1.00 79.44 119 THR A CA 1
ATOM 909 C C . THR A 1 119 ? -2.879 12.377 5.594 1.00 79.44 119 THR A C 1
ATOM 911 O O . THR A 1 119 ? -3.605 12.008 6.512 1.00 79.44 119 THR A O 1
ATOM 914 N N . THR A 1 120 ? -2.348 13.602 5.549 1.00 75.38 120 THR A N 1
ATOM 915 C CA . THR A 1 120 ? -2.541 14.583 6.625 1.00 75.38 120 THR A CA 1
ATOM 916 C C . THR A 1 120 ? -4.025 14.866 6.847 1.00 75.38 120 THR A C 1
ATOM 918 O O . THR A 1 120 ? -4.502 14.769 7.975 1.00 75.38 120 THR A O 1
ATOM 921 N N . THR A 1 121 ? -4.777 15.129 5.775 1.00 83.06 121 THR A N 1
ATOM 922 C CA . THR A 1 121 ? -6.222 15.371 5.841 1.00 83.06 121 THR A CA 1
ATOM 923 C C . THR A 1 121 ? -6.985 14.170 6.399 1.00 83.06 121 THR A C 1
ATOM 925 O O . THR A 1 121 ? -7.826 14.349 7.276 1.00 83.06 121 THR A O 1
ATOM 928 N N . ALA A 1 122 ? -6.667 12.948 5.966 1.00 86.56 122 ALA A N 1
ATOM 929 C CA . ALA A 1 122 ? -7.303 11.734 6.472 1.00 86.56 122 ALA A CA 1
ATOM 930 C C . ALA A 1 122 ? -7.050 11.529 7.976 1.00 86.56 122 ALA A C 1
ATOM 932 O O . ALA A 1 122 ? -7.971 11.186 8.715 1.00 86.56 122 ALA A O 1
ATOM 933 N N . PHE A 1 123 ? -5.832 11.791 8.459 1.00 87.00 123 PHE A N 1
ATOM 934 C CA . PHE A 1 123 ? -5.524 11.715 9.890 1.00 87.00 123 PHE A CA 1
ATOM 935 C C . PHE A 1 123 ? -6.194 12.830 10.700 1.00 87.00 123 PHE A C 1
ATOM 937 O O . PHE A 1 123 ? -6.664 12.568 11.805 1.00 87.00 123 PHE A O 1
ATOM 944 N N . THR A 1 124 ? -6.305 14.045 10.157 1.00 84.44 124 THR A N 1
ATOM 945 C CA . THR A 1 124 ? -7.091 15.119 10.786 1.00 84.44 124 THR A CA 1
ATOM 946 C C . THR A 1 124 ? -8.569 14.736 10.895 1.00 84.44 124 THR A C 1
ATOM 948 O O . THR A 1 124 ? -9.180 14.952 11.939 1.00 84.44 124 THR A O 1
ATOM 951 N N . LEU A 1 125 ? -9.139 14.118 9.855 1.00 88.56 125 LEU A N 1
ATOM 952 C CA . LEU A 1 125 ? -10.517 13.621 9.878 1.00 88.56 125 LEU A CA 1
ATOM 953 C C . LEU A 1 125 ? -10.705 12.491 10.893 1.00 88.56 125 LEU A C 1
ATOM 955 O O . LEU A 1 125 ? -11.676 12.515 11.645 1.00 88.56 125 LEU A O 1
ATOM 959 N N . LEU A 1 126 ? -9.766 11.539 10.960 1.00 88.81 126 LEU A N 1
ATOM 960 C CA . LEU A 1 126 ? -9.767 10.507 11.997 1.00 88.81 126 LEU A CA 1
ATOM 961 C C . LEU A 1 126 ? -9.768 11.145 13.386 1.00 88.81 126 LEU A C 1
ATOM 963 O O . LEU A 1 126 ? -10.620 10.812 14.202 1.00 88.81 126 LEU A O 1
ATOM 967 N N . GLN A 1 127 ? -8.847 12.073 13.650 1.00 85.12 127 GLN A N 1
ATOM 968 C CA . GLN A 1 127 ? -8.754 12.735 14.947 1.00 85.12 127 GLN A CA 1
ATOM 969 C C . GLN A 1 127 ? -10.061 13.453 15.312 1.00 85.12 127 GLN A C 1
ATOM 971 O O . GLN A 1 127 ? -10.567 13.258 16.415 1.00 85.12 127 GLN A O 1
ATOM 976 N N . GLY A 1 128 ? -10.653 14.195 14.371 1.00 85.94 128 GLY A N 1
ATOM 977 C CA . GLY A 1 128 ? -11.945 14.851 14.574 1.00 85.94 128 GLY A CA 1
ATOM 978 C C . GLY A 1 128 ? -13.082 13.867 14.873 1.00 85.94 128 GLY A C 1
ATOM 979 O O . GLY A 1 128 ? -13.890 14.117 15.767 1.00 85.94 128 GLY A O 1
ATOM 980 N N . GLU A 1 129 ? -13.136 12.721 14.186 1.00 89.19 129 GLU A N 1
ATOM 981 C CA . GLU A 1 129 ? -14.146 11.690 14.458 1.00 89.19 129 GLU A CA 1
ATOM 982 C C . GLU A 1 129 ? -13.944 10.987 15.804 1.00 89.19 129 GLU A C 1
ATOM 984 O O . GLU A 1 129 ? -14.932 10.634 16.452 1.00 89.19 129 GLU A O 1
ATOM 989 N N . LEU A 1 130 ? -12.697 10.807 16.250 1.00 88.31 130 LEU A N 1
ATOM 990 C CA . LEU A 1 130 ? -12.413 10.285 17.586 1.00 88.31 130 LEU A CA 1
ATOM 991 C C . LEU A 1 130 ? -12.894 11.267 18.657 1.00 88.31 130 LEU A C 1
ATOM 993 O O . LEU A 1 130 ? -13.694 10.889 19.509 1.00 88.31 130 LEU A O 1
ATOM 997 N N . GLU A 1 131 ? -12.472 12.531 18.573 1.00 88.06 131 GLU A N 1
ATOM 998 C CA . GLU A 1 131 ? -12.805 13.577 19.549 1.00 88.06 131 GLU A CA 1
ATOM 999 C C . GLU A 1 131 ? -14.318 13.800 19.650 1.00 88.06 131 GLU A C 1
ATOM 1001 O O . GLU A 1 131 ? -14.882 13.824 20.744 1.00 88.06 131 GLU A O 1
ATOM 1006 N N . ARG A 1 132 ? -15.015 13.871 18.509 1.00 86.62 132 ARG A N 1
ATOM 1007 C CA . ARG A 1 132 ? -16.473 14.058 18.459 1.00 86.62 132 ARG A CA 1
ATOM 1008 C C . ARG A 1 132 ? -17.255 12.913 19.118 1.00 86.62 132 ARG A C 1
ATOM 1010 O O . ARG A 1 132 ? -18.431 13.076 19.444 1.00 86.62 132 ARG A O 1
ATOM 1017 N N . ARG A 1 133 ? -16.636 11.741 19.265 1.00 83.88 133 ARG A N 1
ATOM 1018 C CA . ARG A 1 133 ? -17.249 10.511 19.788 1.00 83.88 133 ARG A CA 1
ATOM 1019 C C . ARG A 1 133 ? -16.652 10.068 21.126 1.00 83.88 133 ARG A C 1
ATOM 1021 O O . ARG A 1 133 ? -16.931 8.949 21.547 1.00 83.88 133 ARG A O 1
ATOM 1028 N N . ASP A 1 134 ? -15.866 10.934 21.767 1.00 88.25 134 ASP A N 1
ATOM 1029 C CA . ASP A 1 134 ? -15.176 10.672 23.037 1.00 88.25 134 ASP A CA 1
ATOM 1030 C C . ASP A 1 134 ? -14.221 9.461 22.986 1.00 88.25 134 ASP A C 1
ATOM 1032 O O . ASP A 1 134 ? -13.986 8.746 23.959 1.00 88.25 134 ASP A O 1
ATOM 1036 N N . TRP A 1 135 ? -13.649 9.215 21.807 1.00 87.00 135 TRP A N 1
ATOM 1037 C CA . TRP A 1 135 ? -12.571 8.256 21.614 1.00 87.00 135 TRP A CA 1
ATOM 1038 C C . TRP A 1 135 ? -11.206 8.954 21.664 1.00 87.00 135 TRP A C 1
ATOM 1040 O O . TRP A 1 135 ? -11.066 10.158 21.481 1.00 87.00 135 TRP A O 1
ATOM 1050 N N . GLN A 1 136 ? -10.160 8.164 21.888 1.00 83.44 136 GLN A N 1
ATOM 1051 C CA . GLN A 1 136 ? -8.765 8.599 21.930 1.00 83.44 136 GLN A CA 1
ATOM 1052 C C . GLN A 1 136 ? -7.963 7.626 21.068 1.00 83.44 136 GLN A C 1
ATOM 1054 O O . GLN A 1 136 ? -8.381 6.481 20.893 1.00 83.44 136 GLN A O 1
ATOM 1059 N N . LEU A 1 137 ? -6.787 8.033 20.584 1.00 78.81 137 LEU A N 1
ATOM 1060 C CA . LEU A 1 137 ? -5.923 7.167 19.765 1.00 78.81 137 LEU A CA 1
ATOM 1061 C C . LEU A 1 137 ? -5.622 5.815 20.436 1.00 78.81 137 LEU A C 1
ATOM 1063 O O . LEU A 1 137 ? -5.574 4.796 19.755 1.00 78.81 137 LEU A O 1
ATOM 1067 N N . LYS A 1 138 ? -5.504 5.787 21.773 1.00 80.69 138 LYS A N 1
ATOM 1068 C CA . LYS A 1 138 ? -5.274 4.558 22.557 1.00 80.69 138 LYS A CA 1
ATOM 1069 C C . LYS A 1 138 ? -6.390 3.512 22.430 1.00 80.69 138 LYS A C 1
ATOM 1071 O O . LYS A 1 138 ? -6.172 2.354 22.754 1.00 80.69 138 LYS A O 1
ATOM 1076 N N . HIS A 1 139 ? -7.583 3.920 21.999 1.00 86.69 139 HIS A N 1
ATOM 1077 C CA . HIS A 1 139 ? -8.721 3.024 21.813 1.00 86.69 139 HIS A CA 1
ATOM 1078 C C . HIS A 1 139 ? -8.715 2.349 20.434 1.00 86.69 139 HIS A C 1
ATOM 1080 O O . HIS A 1 139 ? -9.523 1.452 20.203 1.00 86.69 139 HIS A O 1
ATOM 1086 N N . ILE A 1 140 ? -7.828 2.754 19.512 1.00 84.56 140 ILE A N 1
ATOM 1087 C CA . ILE A 1 140 ? -7.686 2.111 18.202 1.00 84.56 140 ILE A CA 1
ATOM 1088 C C . ILE A 1 140 ? -6.992 0.762 18.374 1.00 84.56 140 ILE A C 1
ATOM 1090 O O . ILE A 1 140 ? -5.845 0.666 18.804 1.00 84.56 140 ILE A O 1
ATOM 1094 N N . VAL A 1 141 ? -7.696 -0.290 17.976 1.00 82.81 141 VAL A N 1
ATOM 1095 C CA . VAL A 1 141 ? -7.206 -1.667 17.976 1.00 82.81 141 VAL A CA 1
ATOM 1096 C C . VAL A 1 141 ? -6.581 -2.012 16.628 1.00 82.81 141 VAL A C 1
ATOM 1098 O O . VAL A 1 141 ? -5.547 -2.670 16.572 1.00 82.81 141 VAL A O 1
ATOM 1101 N N . LEU A 1 142 ? -7.197 -1.600 15.527 1.00 76.50 142 LEU A N 1
ATOM 1102 C CA . LEU A 1 142 ? -6.764 -1.994 14.190 1.00 76.50 142 LEU A CA 1
ATOM 1103 C C . LEU A 1 142 ? -7.005 -0.851 13.219 1.00 76.50 142 LEU A C 1
ATOM 1105 O O . LEU A 1 142 ? -8.069 -0.237 13.241 1.00 76.50 142 LEU A O 1
ATOM 1109 N N . VAL A 1 143 ? -6.024 -0.602 12.360 1.00 77.00 143 VAL A N 1
ATOM 1110 C CA . VAL A 1 143 ? -6.158 0.295 11.217 1.00 77.00 143 VAL A CA 1
ATOM 1111 C C . VAL A 1 143 ? -5.991 -0.524 9.949 1.00 77.00 143 VAL A C 1
ATOM 1113 O O . VAL A 1 143 ? -4.925 -1.095 9.723 1.00 77.00 143 VAL A O 1
ATOM 1116 N N . HIS A 1 144 ? -7.027 -0.566 9.118 1.00 78.06 144 HIS A N 1
ATOM 1117 C CA . HIS A 1 144 ? -6.895 -0.980 7.729 1.00 78.06 144 HIS A CA 1
ATOM 1118 C C . HIS A 1 144 ? -6.523 0.244 6.908 1.00 78.06 144 HIS A C 1
ATOM 1120 O O . HIS A 1 144 ? -7.314 1.179 6.806 1.00 78.06 144 HIS A O 1
ATOM 1126 N N . LEU A 1 145 ? -5.326 0.235 6.327 1.00 76.69 145 LEU A N 1
ATOM 1127 C CA . LEU A 1 145 ? -4.870 1.288 5.429 1.00 76.69 145 LEU A CA 1
ATOM 1128 C C . LEU A 1 145 ? -4.809 0.742 4.004 1.00 76.69 145 LEU A C 1
ATOM 1130 O O . LEU A 1 145 ? -3.947 -0.071 3.668 1.00 76.69 145 LEU A O 1
ATOM 1134 N N . VAL A 1 146 ? -5.731 1.199 3.168 1.00 72.06 146 VAL A N 1
ATOM 1135 C CA . VAL A 1 146 ? -5.780 0.896 1.740 1.00 72.06 146 VAL A CA 1
ATOM 1136 C C . VAL A 1 146 ? -5.043 2.007 1.009 1.00 72.06 146 VAL A C 1
ATOM 1138 O O . VAL A 1 146 ? -5.414 3.171 1.122 1.00 72.06 146 VAL A O 1
ATOM 1141 N N . CYS A 1 147 ? -4.013 1.659 0.246 1.00 71.00 147 CYS A N 1
ATOM 1142 C CA . CYS A 1 147 ? -3.266 2.616 -0.566 1.00 71.00 147 CYS A CA 1
ATOM 1143 C C . CYS A 1 147 ? -3.502 2.362 -2.056 1.00 71.00 147 CYS A C 1
ATOM 1145 O O . CYS A 1 147 ? -4.047 1.335 -2.470 1.00 71.00 147 CYS A O 1
ATOM 1147 N N . VAL A 1 148 ? -3.061 3.322 -2.859 1.00 61.09 148 VAL A N 1
ATOM 1148 C CA . VAL A 1 148 ? -2.969 3.242 -4.315 1.00 61.09 148 VAL A CA 1
ATOM 1149 C C . VAL A 1 148 ? -2.589 1.851 -4.865 1.00 61.09 148 VAL A C 1
ATOM 1151 O O . VAL A 1 148 ? -1.702 1.191 -4.334 1.00 61.09 148 VAL A O 1
ATOM 1154 N N . GLN A 1 149 ? -3.261 1.452 -5.959 1.00 53.97 149 GLN A N 1
ATOM 1155 C CA . GLN A 1 149 ? -3.342 0.106 -6.582 1.00 53.97 149 GLN A CA 1
ATOM 1156 C C . GLN A 1 149 ? -4.415 -0.850 -6.028 1.00 53.97 149 GLN A C 1
ATOM 1158 O O . GLN A 1 149 ? -4.612 -1.927 -6.589 1.00 53.97 149 GLN A O 1
ATOM 1163 N N . ALA A 1 150 ? -5.184 -0.451 -5.016 1.00 58.56 150 ALA A N 1
ATOM 1164 C CA . ALA A 1 150 ? -6.542 -0.969 -4.824 1.00 58.56 150 ALA A CA 1
ATOM 1165 C C . ALA A 1 150 ? -7.537 -0.202 -5.729 1.00 58.56 150 ALA A C 1
ATOM 1167 O O . ALA A 1 150 ? -7.243 0.939 -6.099 1.00 58.56 150 ALA A O 1
ATOM 1168 N N . PRO A 1 151 ? -8.699 -0.782 -6.096 1.00 64.38 151 PRO A N 1
ATOM 1169 C CA . PRO A 1 151 ? -9.756 -0.081 -6.828 1.00 64.38 151 PRO A CA 1
ATOM 1170 C C . PRO A 1 151 ? -10.415 0.983 -5.932 1.00 64.38 151 PRO A C 1
ATOM 1172 O O . PRO A 1 151 ? -11.509 0.791 -5.408 1.00 64.38 151 PRO A O 1
ATOM 1175 N N . LEU A 1 152 ? -9.706 2.091 -5.721 1.00 73.00 152 LEU A N 1
ATOM 1176 C CA . LEU A 1 152 ? -10.186 3.267 -5.006 1.00 73.00 152 LEU A CA 1
ATOM 1177 C C . LEU A 1 152 ? -10.893 4.231 -5.974 1.00 73.00 152 LEU A C 1
ATOM 1179 O O . LEU A 1 152 ? -10.591 4.228 -7.174 1.00 73.00 152 LEU A O 1
ATOM 1183 N N . PRO A 1 153 ? -11.813 5.073 -5.470 1.00 78.56 153 PRO A N 1
ATOM 1184 C CA . PRO A 1 153 ? -12.389 6.171 -6.242 1.00 78.56 153 PRO A CA 1
ATOM 1185 C C . PRO A 1 153 ? -11.322 7.060 -6.900 1.00 78.56 153 PRO A C 1
ATOM 1187 O O . PRO A 1 153 ? -10.210 7.218 -6.393 1.00 78.56 153 PRO A O 1
ATOM 1190 N N . ALA A 1 154 ? -11.653 7.666 -8.044 1.00 75.81 154 ALA A N 1
ATOM 1191 C CA . ALA A 1 154 ? -10.704 8.500 -8.776 1.00 75.81 154 ALA A CA 1
ATOM 1192 C C . ALA A 1 154 ? -10.221 9.685 -7.923 1.00 75.81 154 ALA A C 1
ATOM 1194 O O . ALA A 1 154 ? -11.014 10.378 -7.292 1.00 75.81 154 ALA A O 1
ATOM 1195 N N . GLY A 1 155 ? -8.908 9.923 -7.923 1.00 75.81 155 GLY A N 1
ATOM 1196 C CA . GLY A 1 155 ? -8.282 10.971 -7.112 1.00 75.81 155 GLY A CA 1
ATOM 1197 C C . GLY A 1 155 ? -8.052 10.588 -5.648 1.00 75.81 155 GLY A C 1
ATOM 1198 O O . GLY A 1 155 ? -7.299 11.281 -4.973 1.00 75.81 155 GLY A O 1
ATOM 1199 N N . GLN A 1 156 ? -8.608 9.475 -5.163 1.00 79.94 156 GLN A N 1
ATOM 1200 C CA . GLN A 1 156 ? -8.360 8.980 -3.814 1.00 79.94 156 GLN A CA 1
ATOM 1201 C C . GLN A 1 156 ? -7.099 8.109 -3.793 1.00 79.94 156 GLN A C 1
ATOM 1203 O O . GLN A 1 156 ? -7.049 7.033 -4.388 1.00 79.94 156 GLN A O 1
ATOM 1208 N N . LEU A 1 157 ? -6.064 8.572 -3.092 1.00 78.81 157 LEU A N 1
ATOM 1209 C CA . LEU A 1 157 ? -4.785 7.865 -2.997 1.00 78.81 157 LEU A CA 1
ATOM 1210 C C . LEU A 1 157 ? -4.715 6.909 -1.800 1.00 78.81 157 LEU A C 1
ATOM 1212 O O . LEU A 1 157 ? -3.861 6.019 -1.763 1.00 78.81 157 LEU A O 1
ATOM 1216 N N . LEU A 1 158 ? -5.605 7.089 -0.826 1.00 82.81 158 LEU A N 1
ATOM 1217 C CA . LEU A 1 158 ? -5.708 6.225 0.341 1.00 82.81 158 LEU A CA 1
ATOM 1218 C C . LEU A 1 158 ? -7.134 6.166 0.898 1.00 82.81 158 LEU A C 1
ATOM 1220 O O . LEU A 1 158 ? -7.918 7.106 0.756 1.00 82.81 158 LEU A O 1
ATOM 1224 N N . GLN A 1 159 ? -7.441 5.073 1.584 1.00 84.25 159 GLN A N 1
ATOM 1225 C CA . GLN A 1 159 ? -8.590 4.934 2.470 1.00 84.25 159 GLN A CA 1
ATOM 1226 C C . GLN A 1 159 ? -8.140 4.314 3.783 1.00 84.25 159 GLN A C 1
ATOM 1228 O O . GLN A 1 159 ? -7.288 3.428 3.792 1.00 84.25 159 GLN A O 1
ATOM 1233 N N . MET A 1 160 ? -8.750 4.738 4.878 1.00 86.81 160 MET A N 1
ATOM 1234 C CA . MET A 1 160 ? -8.507 4.185 6.193 1.00 86.81 160 MET A CA 1
ATOM 1235 C C . MET A 1 160 ? -9.817 3.777 6.862 1.00 86.81 160 MET A C 1
ATOM 1237 O O . MET A 1 160 ? -10.779 4.547 6.886 1.00 86.81 160 MET A O 1
ATOM 1241 N N . ASP A 1 161 ? -9.810 2.586 7.455 1.00 86.06 161 ASP A N 1
ATOM 1242 C CA . ASP A 1 161 ? -10.834 2.136 8.390 1.00 86.06 161 ASP A CA 1
ATOM 1243 C C . ASP A 1 161 ? -10.173 1.834 9.739 1.00 86.06 161 ASP A C 1
ATOM 1245 O O . ASP A 1 161 ? -9.093 1.243 9.802 1.00 86.06 161 ASP A O 1
ATOM 1249 N N . CYS A 1 162 ? -10.813 2.234 10.832 1.00 86.69 162 CYS A N 1
ATOM 1250 C CA . CYS A 1 162 ? -10.318 2.040 12.188 1.00 86.69 162 CYS A CA 1
ATOM 1251 C C . CYS A 1 162 ? -11.318 1.232 13.013 1.00 86.69 162 CYS A C 1
ATOM 1253 O O . CYS A 1 162 ? -12.491 1.591 13.113 1.00 86.69 162 CYS A O 1
ATOM 1255 N N . LEU A 1 163 ? -10.834 0.174 13.657 1.00 88.50 163 LEU A N 1
ATOM 1256 C CA . LEU A 1 163 ? -11.555 -0.545 14.698 1.00 88.50 163 LEU A CA 1
ATOM 1257 C C . LEU A 1 163 ? -11.156 0.012 16.058 1.00 88.50 163 LEU A C 1
ATOM 1259 O O . LEU A 1 163 ? -9.979 0.008 16.420 1.00 88.50 163 LEU A O 1
ATOM 1263 N N . LEU A 1 164 ? -12.151 0.435 16.819 1.00 89.62 164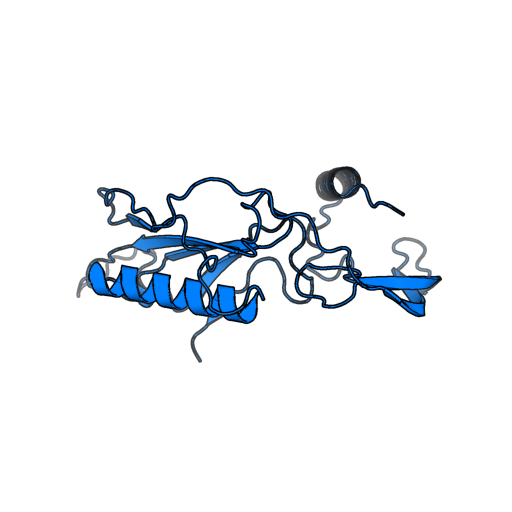 LEU A N 1
ATOM 1264 C CA . LEU A 1 164 ? -12.028 0.957 18.170 1.00 89.62 164 LEU A CA 1
ATOM 1265 C C . LEU A 1 164 ? -12.552 -0.058 19.178 1.00 89.62 164 LEU A C 1
ATOM 1267 O O . LEU A 1 164 ? -13.442 -0.845 18.848 1.00 89.62 164 LEU A O 1
ATOM 1271 N N . HIS A 1 165 ? -12.047 -0.007 20.407 1.00 87.31 165 HIS A N 1
ATOM 1272 C CA . HIS A 1 165 ? -12.582 -0.769 21.528 1.00 87.31 165 HIS A CA 1
ATOM 1273 C C . HIS A 1 165 ? -12.578 0.050 22.819 1.00 87.31 165 HIS A C 1
ATOM 1275 O O . HIS A 1 165 ? -11.574 0.668 23.175 1.00 87.31 165 HIS A O 1
ATOM 1281 N N . ASP A 1 166 ? -13.702 0.010 23.533 1.00 80.62 166 ASP A N 1
ATOM 1282 C CA . ASP A 1 166 ? -13.859 0.615 24.856 1.00 80.62 166 ASP A CA 1
ATOM 1283 C C . ASP A 1 166 ? -13.422 -0.390 25.916 1.00 80.62 166 ASP A C 1
ATOM 1285 O O . ASP A 1 166 ? -14.161 -1.313 26.268 1.00 80.62 166 ASP A O 1
ATOM 1289 N N . TRP A 1 167 ? -12.160 -0.293 26.324 1.00 71.00 167 TRP A N 1
ATOM 1290 C CA . TRP A 1 167 ? -11.605 -1.229 27.281 1.00 71.00 167 TRP A CA 1
ATOM 1291 C C . TRP A 1 167 ? -12.116 -0.907 28.693 1.00 71.00 167 TRP A C 1
ATOM 1293 O O . TRP A 1 167 ? -11.953 0.233 29.132 1.00 71.00 167 TRP A O 1
ATOM 1303 N N . PRO A 1 168 ? -12.726 -1.861 29.427 1.00 66.44 168 PRO A N 1
ATOM 1304 C CA . PRO A 1 168 ? -13.151 -1.596 30.795 1.00 66.44 168 PRO A CA 1
ATOM 1305 C C . PRO A 1 168 ? -11.938 -1.217 31.661 1.00 66.44 168 PRO A C 1
ATOM 1307 O O . PRO A 1 168 ? -10.853 -1.769 31.458 1.00 66.44 168 PRO A O 1
ATOM 1310 N N . PRO A 1 169 ? -12.096 -0.302 32.633 1.00 61.84 169 PRO A N 1
ATOM 1311 C CA . PRO A 1 169 ? -11.020 0.030 33.560 1.00 61.84 169 PRO A CA 1
ATOM 1312 C C . PRO A 1 169 ? -10.516 -1.239 34.262 1.00 61.84 169 PRO A C 1
ATOM 1314 O O . PRO A 1 169 ? -11.313 -2.124 34.581 1.00 61.84 169 PRO A O 1
ATOM 1317 N N . GLU A 1 170 ? -9.197 -1.342 34.461 1.00 57.03 170 GLU A N 1
ATOM 1318 C CA . GLU A 1 170 ? -8.581 -2.530 35.061 1.00 57.03 170 GLU A CA 1
ATOM 1319 C C . GLU A 1 170 ? -9.250 -2.893 36.398 1.00 57.03 170 GLU A C 1
ATOM 1321 O O . GLU A 1 170 ? -9.389 -2.029 37.273 1.00 57.03 170 GLU A O 1
ATOM 1326 N N . PRO A 1 171 ? -9.657 -4.162 36.594 1.00 56.66 171 PRO A N 1
ATOM 1327 C CA . PRO A 1 171 ? -10.053 -4.640 37.908 1.00 56.66 171 PRO A CA 1
ATOM 1328 C C . PRO A 1 171 ? -8.858 -4.545 38.864 1.00 56.66 171 PRO A C 1
ATOM 1330 O O . PRO A 1 171 ? -7.772 -5.021 38.549 1.00 56.66 171 PRO A O 1
ATOM 1333 N N . GLN A 1 172 ? -9.065 -3.979 40.056 1.00 55.00 172 GLN A N 1
ATOM 1334 C CA . GLN A 1 172 ? -8.032 -3.875 41.101 1.00 55.00 172 GLN A CA 1
ATOM 1335 C C . GLN A 1 172 ? -7.560 -5.236 41.651 1.00 55.00 172 GLN A C 1
ATOM 1337 O O . GLN A 1 172 ? -6.584 -5.281 42.395 1.00 55.00 172 GLN A O 1
ATOM 1342 N N . GLU A 1 173 ? -8.200 -6.346 41.272 1.00 51.84 173 GLU A N 1
ATOM 1343 C CA . GLU A 1 173 ? -7.838 -7.697 41.700 1.00 51.84 173 GLU A CA 1
ATOM 1344 C C . GLU A 1 173 ? -7.742 -8.627 40.483 1.00 51.84 173 GLU A C 1
ATOM 1346 O O . GLU A 1 173 ? -8.724 -8.916 39.799 1.00 51.84 173 GLU A O 1
ATOM 1351 N N . ALA A 1 174 ? -6.515 -9.054 40.188 1.00 51.03 174 ALA A N 1
ATOM 1352 C CA . ALA A 1 174 ? -6.164 -9.868 39.036 1.00 51.03 174 ALA A CA 1
ATOM 1353 C C . ALA A 1 174 ? -6.768 -11.280 39.117 1.00 51.03 174 ALA A C 1
ATOM 1355 O O . ALA A 1 174 ? -6.431 -12.058 40.010 1.00 51.03 174 ALA A O 1
ATOM 1356 N N . ALA A 1 175 ? -7.572 -11.650 38.118 1.00 44.66 175 ALA A N 1
ATOM 1357 C CA . ALA A 1 175 ? -7.784 -13.044 37.748 1.00 44.66 175 ALA A CA 1
ATOM 1358 C C . ALA A 1 175 ? -6.963 -13.330 36.483 1.00 44.66 175 ALA A C 1
ATOM 1360 O O . ALA A 1 175 ? -7.091 -12.641 35.474 1.00 44.66 175 ALA A O 1
ATOM 1361 N N . GLN A 1 176 ? -6.075 -14.320 36.579 1.00 44.38 176 GLN A N 1
ATOM 1362 C CA . GLN A 1 176 ? -5.178 -14.787 35.523 1.00 44.38 176 GLN A CA 1
ATOM 1363 C C . GLN A 1 176 ? -5.953 -15.444 34.371 1.00 44.38 176 GLN A C 1
ATOM 1365 O O . GLN A 1 176 ? -5.966 -16.661 34.230 1.00 44.38 176 GLN A O 1
ATOM 1370 N N . GLU A 1 177 ? -6.547 -14.639 33.505 1.00 42.56 177 GLU A N 1
ATOM 1371 C CA . GLU A 1 177 ? -6.717 -14.985 32.097 1.00 42.56 177 GLU A CA 1
ATO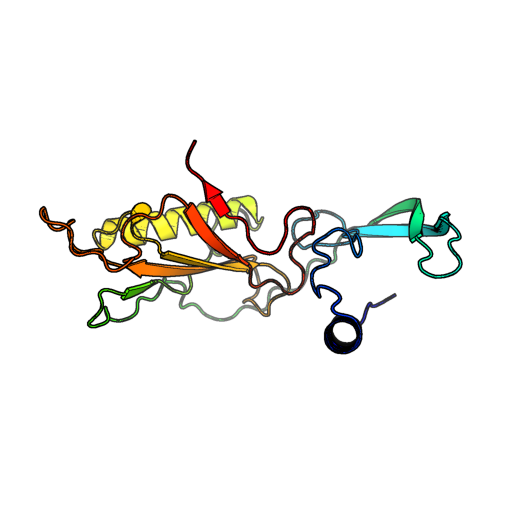M 1372 C C . GLU A 1 177 ? -6.026 -13.880 31.305 1.00 42.56 177 GLU A C 1
ATOM 1374 O O . GLU A 1 177 ? -6.175 -12.706 31.624 1.00 42.56 177 GLU A O 1
ATOM 1379 N N . ALA A 1 178 ? -5.180 -14.249 30.342 1.00 41.72 178 ALA A N 1
ATOM 1380 C CA . ALA A 1 178 ? -4.377 -13.318 29.554 1.00 41.72 178 ALA A CA 1
ATOM 1381 C C . ALA A 1 178 ? -5.284 -12.440 28.679 1.00 41.72 178 ALA A C 1
ATOM 1383 O O . ALA A 1 178 ? -5.499 -12.695 27.495 1.00 41.72 178 ALA A O 1
ATOM 1384 N N . THR A 1 179 ? -5.878 -11.425 29.281 1.00 46.78 179 THR A N 1
ATOM 1385 C CA . THR A 1 179 ? -6.793 -10.523 28.619 1.00 46.78 179 THR A CA 1
ATOM 1386 C C . THR A 1 179 ? -5.987 -9.352 28.050 1.00 46.78 179 THR A C 1
ATOM 1388 O O . THR A 1 179 ? -5.204 -8.721 28.755 1.00 46.78 179 THR A O 1
ATOM 1391 N N . PHE A 1 180 ? -6.182 -9.065 26.758 1.00 50.84 180 PHE A N 1
ATOM 1392 C CA . PHE A 1 180 ? -5.482 -8.076 25.913 1.00 50.84 180 PHE A CA 1
ATOM 1393 C C . PHE A 1 180 ? -5.688 -6.592 26.329 1.00 50.84 180 PHE A C 1
ATOM 1395 O O . PHE A 1 180 ? -5.989 -5.748 25.490 1.00 50.84 180 PHE A O 1
ATOM 1402 N N . HIS A 1 181 ? -5.565 -6.261 27.617 1.00 54.06 181 HIS A N 1
ATOM 1403 C CA . HIS A 1 181 ? -5.990 -4.978 28.199 1.00 54.06 181 HIS A CA 1
ATOM 1404 C C . HIS A 1 181 ? -4.989 -3.836 27.983 1.00 54.06 181 HIS A C 1
ATOM 1406 O O . HIS A 1 181 ? -5.368 -2.669 28.048 1.00 54.06 181 HIS A O 1
ATOM 1412 N N . HIS A 1 182 ? -3.724 -4.153 27.698 1.00 50.94 182 HIS A N 1
ATOM 1413 C CA . HIS A 1 182 ? -2.659 -3.161 27.565 1.00 50.94 182 HIS A CA 1
ATOM 1414 C C . HIS A 1 182 ? -1.956 -3.330 26.221 1.00 50.94 182 HIS A C 1
ATOM 1416 O O . HIS A 1 182 ? -1.172 -4.260 26.024 1.00 50.94 182 HIS A O 1
ATOM 1422 N N . ARG A 1 183 ? -2.278 -2.461 25.257 1.00 57.06 183 ARG A N 1
ATOM 1423 C CA . ARG A 1 183 ? -1.644 -2.459 23.935 1.00 57.06 183 ARG A CA 1
ATOM 1424 C C . ARG A 1 183 ? -0.780 -1.213 23.792 1.00 57.06 183 ARG A C 1
ATOM 1426 O O . ARG A 1 183 ? -1.284 -0.111 23.610 1.00 57.06 183 ARG A O 1
ATOM 1433 N N . GLU A 1 184 ? 0.533 -1.406 23.859 1.00 56.25 184 GLU A N 1
ATOM 1434 C CA . GLU A 1 184 ? 1.533 -0.346 23.647 1.00 56.25 184 GLU A CA 1
ATOM 1435 C C . GLU A 1 184 ? 1.866 -0.129 22.164 1.00 56.25 184 GLU A C 1
ATOM 1437 O O . GLU A 1 184 ? 2.659 0.750 21.825 1.00 56.25 184 GLU A O 1
ATOM 1442 N N . ALA A 1 185 ? 1.256 -0.931 21.285 1.00 54.94 185 ALA A N 1
ATOM 1443 C CA . ALA A 1 185 ? 1.507 -0.920 19.855 1.00 54.94 185 ALA A CA 1
ATOM 1444 C C . ALA A 1 185 ? 0.218 -0.778 19.040 1.00 54.94 185 ALA A C 1
ATOM 1446 O O . ALA A 1 185 ? -0.752 -1.519 19.237 1.00 54.94 185 ALA A O 1
ATOM 1447 N N . LEU A 1 186 ? 0.243 0.146 18.077 1.00 58.56 186 LEU A N 1
ATOM 1448 C CA . LEU A 1 186 ? -0.784 0.261 17.046 1.00 58.56 186 LEU A CA 1
ATOM 1449 C C . LEU A 1 186 ? -0.563 -0.834 16.000 1.00 58.56 186 LEU A C 1
ATOM 1451 O O . LEU A 1 186 ? 0.524 -0.940 15.430 1.00 58.56 186 LEU A O 1
ATOM 1455 N N . HIS A 1 187 ? -1.599 -1.629 15.724 1.00 64.31 187 HIS A N 1
ATOM 1456 C CA . HIS A 1 187 ? -1.562 -2.588 14.627 1.00 64.31 187 HIS A CA 1
ATOM 1457 C C . HIS A 1 187 ? -2.126 -1.944 13.362 1.00 64.31 187 HIS A C 1
ATOM 1459 O O . HIS A 1 187 ? -3.328 -1.681 13.266 1.00 64.31 187 HIS A O 1
ATOM 1465 N N . VAL A 1 188 ? -1.243 -1.699 12.398 1.00 60.69 188 VAL A N 1
ATOM 1466 C CA . VAL A 1 188 ? -1.609 -1.215 11.068 1.00 60.69 188 VAL A CA 1
ATOM 1467 C C . VAL A 1 188 ? -1.481 -2.375 10.095 1.00 60.69 188 VAL A C 1
ATOM 1469 O O . VAL A 1 188 ? -0.393 -2.922 9.921 1.00 60.69 188 VAL A O 1
ATOM 1472 N N . GLN A 1 189 ? -2.592 -2.736 9.462 1.00 60.88 189 GLN A N 1
ATOM 1473 C CA . GLN A 1 189 ? -2.619 -3.700 8.374 1.00 60.88 189 GLN A CA 1
ATOM 1474 C C . GLN A 1 189 ? -2.757 -2.934 7.059 1.00 60.88 189 GLN A C 1
ATOM 1476 O O . GLN A 1 189 ? -3.767 -2.268 6.810 1.00 60.88 189 GLN A O 1
ATOM 1481 N N . SER A 1 190 ? -1.731 -3.018 6.212 1.00 58.06 190 SER A N 1
ATOM 1482 C CA . SER A 1 190 ? -1.814 -2.469 4.861 1.00 58.06 190 SER A CA 1
ATOM 1483 C C . SER A 1 190 ? -2.604 -3.418 3.962 1.00 58.06 190 SER A C 1
ATOM 1485 O O . SER A 1 190 ? -2.287 -4.600 3.855 1.00 58.06 190 SER A O 1
ATOM 1487 N N . LEU A 1 191 ? -3.620 -2.884 3.289 1.00 57.00 191 LEU A N 1
ATOM 1488 C CA . LEU A 1 191 ? -4.358 -3.548 2.219 1.00 57.00 191 LEU A CA 1
ATOM 1489 C C . LEU A 1 191 ? -3.990 -2.870 0.901 1.00 57.00 191 LEU A C 1
ATOM 1491 O O . LEU A 1 191 ? -4.794 -2.176 0.282 1.00 57.00 191 LEU A O 1
ATOM 1495 N N . SER A 1 192 ? -2.738 -3.012 0.489 1.00 50.12 192 SER A N 1
ATOM 1496 C CA . SER A 1 192 ? -2.313 -2.607 -0.847 1.00 50.12 192 SER A CA 1
ATOM 1497 C C . SER A 1 192 ? -1.846 -3.833 -1.605 1.00 50.12 192 SER A C 1
ATOM 1499 O O . SER A 1 192 ? -1.214 -4.725 -1.043 1.00 50.12 192 SER A O 1
ATOM 1501 N N . HIS A 1 193 ? -2.163 -3.883 -2.896 1.00 47.12 193 HIS A N 1
ATOM 1502 C CA . HIS A 1 193 ? -1.681 -4.970 -3.739 1.00 47.12 193 HIS A CA 1
ATOM 1503 C C . HIS A 1 193 ? -0.160 -4.889 -3.970 1.00 47.12 193 HIS A C 1
ATOM 1505 O O . HIS A 1 193 ? 0.382 -5.844 -4.505 1.00 47.12 193 HIS A O 1
ATOM 1511 N N . TRP A 1 194 ? 0.512 -3.802 -3.550 1.00 46.31 194 TRP A N 1
ATOM 1512 C CA . TRP A 1 194 ? 1.943 -3.519 -3.753 1.00 46.31 194 TRP A CA 1
ATOM 1513 C C . TRP A 1 194 ? 2.474 -2.483 -2.740 1.00 46.31 194 TRP A C 1
ATOM 1515 O O . TRP A 1 194 ? 2.943 -1.406 -3.117 1.00 46.31 194 TRP A O 1
ATOM 1525 N N . ALA A 1 195 ? 2.386 -2.747 -1.431 1.00 40.50 195 ALA A N 1
ATOM 1526 C CA . ALA A 1 195 ? 3.059 -1.865 -0.472 1.00 40.50 195 ALA A CA 1
ATOM 1527 C C . ALA A 1 195 ? 4.562 -1.860 -0.805 1.00 40.50 195 ALA A C 1
ATOM 1529 O O . ALA A 1 195 ? 5.137 -2.940 -0.951 1.00 40.50 195 ALA A O 1
ATOM 1530 N N . PRO A 1 196 ? 5.201 -0.687 -0.947 1.00 36.56 196 PRO A N 1
ATOM 1531 C CA . PRO A 1 196 ? 6.624 -0.598 -1.230 1.00 36.56 196 PRO A CA 1
ATOM 1532 C C . PRO A 1 196 ? 7.402 -1.358 -0.155 1.00 36.56 196 PRO A C 1
ATOM 1534 O O . PRO A 1 196 ? 7.380 -0.998 1.024 1.00 36.56 196 PRO A O 1
ATOM 1537 N N . ALA A 1 197 ? 8.080 -2.419 -0.583 1.00 39.16 197 ALA A N 1
ATOM 1538 C CA . ALA A 1 197 ? 9.009 -3.166 0.237 1.00 39.16 197 ALA A CA 1
ATOM 1539 C C . ALA A 1 197 ? 10.179 -2.249 0.599 1.00 39.16 197 ALA A C 1
ATOM 1541 O O . ALA A 1 197 ? 11.018 -1.937 -0.234 1.00 39.16 197 ALA A O 1
ATOM 1542 N N . ASN A 1 198 ? 10.156 -1.771 1.835 1.00 37.59 198 ASN A N 1
ATOM 1543 C CA . ASN A 1 198 ? 11.333 -1.698 2.701 1.00 37.59 198 ASN A CA 1
ATOM 1544 C C . ASN A 1 198 ? 10.963 -2.057 4.151 1.00 37.59 198 ASN A C 1
ATOM 1546 O O . ASN A 1 198 ? 11.848 -2.245 4.977 1.00 37.59 198 ASN A O 1
ATOM 1550 N N . ILE A 1 199 ? 9.672 -2.164 4.483 1.00 39.62 199 ILE A N 1
ATOM 1551 C CA . ILE A 1 199 ? 9.181 -2.699 5.752 1.00 39.62 199 ILE A CA 1
ATOM 1552 C C . ILE A 1 199 ? 7.978 -3.574 5.401 1.00 39.62 199 ILE A C 1
ATOM 1554 O O . ILE A 1 199 ? 7.139 -3.161 4.601 1.00 39.62 199 ILE A O 1
ATOM 1558 N N . GLY A 1 200 ? 7.948 -4.799 5.932 1.00 39.78 200 GLY A N 1
ATOM 1559 C CA . GLY A 1 200 ? 6.905 -5.787 5.660 1.00 39.78 200 GLY A CA 1
ATOM 1560 C C . GLY A 1 200 ? 5.481 -5.262 5.910 1.00 39.78 200 GLY A C 1
ATOM 1561 O O . GLY A 1 200 ? 5.296 -4.194 6.495 1.00 39.78 200 GLY A O 1
ATOM 1562 N N . PRO A 1 201 ? 4.442 -6.019 5.514 1.00 42.44 201 PRO A N 1
ATOM 1563 C CA . PRO A 1 201 ? 3.032 -5.609 5.602 1.00 42.44 201 PRO A CA 1
ATOM 1564 C C . PRO A 1 201 ? 2.511 -5.332 7.030 1.00 42.44 201 PRO A C 1
ATOM 1566 O O . PRO A 1 201 ? 1.344 -4.974 7.197 1.00 42.44 201 PRO A O 1
ATOM 1569 N N . TYR A 1 202 ? 3.372 -5.436 8.045 1.00 42.88 202 TYR A N 1
ATOM 1570 C CA . TYR A 1 202 ? 3.109 -5.086 9.431 1.00 42.88 202 TYR A CA 1
ATOM 1571 C C . TYR A 1 202 ? 4.088 -4.007 9.892 1.00 42.88 202 TYR A C 1
ATOM 1573 O O . TYR A 1 202 ? 5.237 -4.289 10.224 1.00 42.88 202 TYR A O 1
ATOM 1581 N N . SER A 1 203 ? 3.616 -2.765 9.982 1.00 45.47 203 SER A N 1
ATOM 1582 C CA . SER A 1 203 ? 4.318 -1.743 10.754 1.00 45.47 203 SER A CA 1
ATOM 1583 C C . SER A 1 203 ? 3.695 -1.715 12.147 1.00 45.47 203 SER A C 1
ATOM 1585 O O . SER A 1 203 ? 2.607 -1.175 12.340 1.00 45.47 203 SER A O 1
ATOM 1587 N N . GLN A 1 204 ? 4.357 -2.344 13.119 1.00 47.31 204 GLN A N 1
ATOM 1588 C CA . GLN A 1 204 ? 4.025 -2.179 14.534 1.00 47.31 204 GLN A CA 1
ATOM 1589 C C . GLN A 1 204 ? 4.792 -0.958 15.047 1.00 47.31 204 GLN A C 1
ATOM 1591 O O . GLN A 1 204 ? 6.020 -0.959 15.074 1.00 47.31 204 GLN A O 1
ATOM 1596 N N . ALA A 1 205 ? 4.076 0.106 15.407 1.00 42.62 205 ALA A N 1
ATOM 1597 C CA . ALA A 1 205 ? 4.680 1.263 16.059 1.00 42.62 205 ALA A CA 1
ATOM 1598 C C . ALA A 1 205 ? 4.613 1.058 17.575 1.00 42.62 205 ALA A C 1
ATOM 1600 O O . ALA A 1 205 ? 3.515 1.023 18.129 1.00 42.62 205 ALA A O 1
ATOM 1601 N N . PHE A 1 206 ? 5.769 0.917 18.225 1.00 36.88 206 PHE A N 1
ATOM 1602 C CA . PHE A 1 206 ? 5.892 0.906 19.683 1.00 36.88 206 PHE A CA 1
ATOM 1603 C C . PHE A 1 206 ? 6.150 2.324 20.193 1.00 36.88 206 PHE A C 1
ATOM 1605 O O . PHE A 1 206 ? 6.848 3.110 19.549 1.00 36.88 206 PHE A O 1
ATOM 1612 N N . ARG A 1 207 ? 5.603 2.652 21.363 1.00 33.97 207 ARG A N 1
ATOM 1613 C CA . ARG A 1 207 ? 5.977 3.865 22.094 1.00 33.97 207 ARG A CA 1
ATOM 1614 C C . ARG A 1 207 ? 7.355 3.641 22.738 1.00 33.97 207 ARG A C 1
ATOM 1616 O O . ARG A 1 207 ? 7.496 2.692 23.501 1.00 33.97 207 ARG A O 1
ATOM 1623 N N . ILE A 1 208 ? 8.346 4.478 22.411 1.00 30.73 208 ILE A N 1
ATOM 1624 C CA . ILE A 1 208 ? 9.607 4.599 23.173 1.00 30.73 208 ILE A CA 1
ATOM 1625 C C . ILE A 1 208 ? 9.391 5.623 24.288 1.00 30.73 208 ILE A C 1
ATOM 1627 O O . ILE A 1 208 ? 8.730 6.651 24.001 1.00 30.73 208 ILE A O 1
#

pLDDT: mean 71.33, std 17.28, range [30.73, 95.69]

Foldseek 3Di:
DPDPLVVLLVVLVVCCVPPVQDSQCPPPNDDDDAQDDPLDQWGKDQPDKDKDFPDPDVVDTDIDIDRPDIDTHGDDPPDADDDDDDQAWDKDPQDPQQKIKTWRQWLQPFPDLHPVRGVVNSVVNVVVVCVVVVHDPQQWAEKEKEAPQDPDHGSTGIIIMTMGGDQPDDDPDDDPDPDPRDDQWYWYAYPHSCDDPPDTRTDTDGDD

Sequence (208 aa):
MSCDLIGLLIKELKLSEKYGVHVCGEGGEYETFTLDCPLFKKRLVIDTMETVIHSADAFAPVGYLHFSKMHTEDKENGAVVSVLPLDLPSCSPRSSRGYQWISGITGLHSPDPGIQSQTTTAFTLLQGELERRDWQLKHIVLVHLVCVQAPLPAGQLLQMDCLLHDWPPEPQEAAQEATFHHREALHVQSLSHWAPANIGPYSQAFRI